Protein AF-0000000079071724 (afdb_homodimer)

pLDDT: mean 96.93, std 2.47, range [81.69, 98.88]

Radius of gyration: 18.6 Å; Cα contacts (8 Å, |Δi|>4): 493; chains: 2; bounding box: 41×50×42 Å

Organism: Streptomyces microflavus (NCBI:txid1919)

Secondary structure (DSSP, 8-state):
--EEE-HHHHHHHH-TTSTTHHHHHHHHHHS-EEE-HHHHHHHHHHHHHHH-HHHHHHHHHHHHHHHHTTSEEE----HHHHHHHHHHHHHTGGG---HHHHHHHHHHHHTT--EEE-S-HHHHHHS--SSTT--SPEEETTT-/--EEE-HHHHHHHH-TTSTTHHHHHHHHHHS-EEE-HHHHHHHHHHHHHHH-HHHHHHHHHHHHHHHHTTSEEE----HHHHHHHHHHHHHTGGG---HHHHHHHHHHHHTT--EEE-S-HHHHHHS--SSTT--SPEEETTT-

Solvent-accessible surface area (backbone atoms only — not comparable to full-atom values): 15176 Å² total; per-residue (Å²): 128,59,26,33,45,36,41,61,26,53,48,25,36,73,33,79,86,36,90,56,11,69,60,32,34,51,47,66,72,73,46,40,32,34,34,40,51,39,32,53,44,50,37,43,52,51,35,29,72,77,64,31,61,73,48,22,55,49,51,51,51,53,51,51,52,37,35,72,71,63,46,28,40,75,42,81,79,47,74,69,43,55,54,52,16,51,50,48,33,59,76,43,45,92,69,64,59,54,70,55,60,27,38,44,47,47,49,22,34,75,65,70,35,46,40,33,32,35,68,63,54,72,63,50,69,73,44,62,47,74,33,87,92,45,75,52,52,43,40,28,63,88,67,102,126,58,26,34,46,36,42,59,25,54,47,23,36,73,33,81,86,37,90,54,11,70,61,33,33,52,46,67,73,74,44,39,33,35,36,40,52,37,32,53,45,49,37,43,51,49,35,29,72,77,64,30,62,72,48,22,53,51,51,52,50,51,51,49,53,37,35,72,72,62,46,31,40,74,41,81,77,48,73,68,44,55,53,51,17,50,52,48,34,59,75,44,46,92,70,63,58,55,68,57,59,26,38,45,48,47,50,2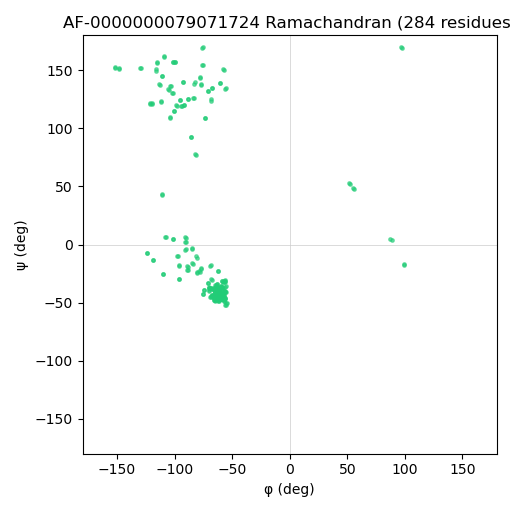2,33,76,65,68,36,46,41,33,33,36,68,62,53,71,63,50,68,74,44,60,47,74,34,87,92,46,75,53,51,43,42,27,64,87,65,103

Structure (mmCIF, N/CA/C/O backbone):
data_AF-0000000079071724-model_v1
#
loop_
_entity.id
_entity.type
_entity.pdbx_description
1 polymer 'Ribonuclease VapC'
#
loop_
_atom_site.group_PDB
_atom_site.id
_atom_site.type_symbol
_atom_site.label_atom_id
_atom_site.label_alt_id
_atom_site.label_comp_id
_atom_site.label_asym_id
_atom_site.label_entity_id
_atom_site.label_seq_id
_atom_site.pdbx_PDB_ins_code
_atom_site.Cartn_x
_atom_site.Cartn_y
_atom_site.Cartn_z
_atom_site.occupancy
_atom_site.B_iso_or_equiv
_atom_site.auth_seq_id
_atom_site.auth_comp_id
_atom_site.auth_asym_id
_atom_site.auth_atom_id
_atom_site.pdbx_PDB_model_num
ATOM 1 N N . MET A 1 1 ? 3.287 -24.688 0.963 1 85.88 1 MET A N 1
ATOM 2 C CA . MET A 1 1 ? 4.238 -23.578 0.985 1 85.88 1 MET A CA 1
ATOM 3 C C . MET A 1 1 ? 3.561 -22.266 0.586 1 85.88 1 MET A C 1
ATOM 5 O O . MET A 1 1 ? 2.621 -22.281 -0.211 1 85.88 1 MET A O 1
ATOM 9 N N . ILE A 1 2 ? 3.932 -21.109 1.118 1 94.62 2 ILE A N 1
ATOM 10 C CA . ILE A 1 2 ? 3.229 -19.859 0.879 1 94.62 2 ILE A CA 1
ATOM 11 C C . ILE A 1 2 ? 3.693 -19.25 -0.441 1 94.62 2 ILE A C 1
ATOM 13 O O . ILE A 1 2 ? 4.859 -19.391 -0.822 1 94.62 2 ILE A O 1
ATOM 17 N N . ILE A 1 3 ? 2.787 -18.688 -1.235 1 98 3 ILE A N 1
ATOM 18 C CA . ILE A 1 3 ? 3.037 -17.984 -2.494 1 98 3 ILE A CA 1
ATOM 19 C C . ILE A 1 3 ? 2.885 -16.484 -2.293 1 98 3 ILE A C 1
ATOM 21 O O . ILE A 1 3 ? 1.943 -16.031 -1.64 1 98 3 ILE A O 1
ATOM 25 N N . VAL A 1 4 ? 3.834 -15.758 -2.807 1 98.62 4 VAL A N 1
ATOM 26 C CA . VAL A 1 4 ? 3.721 -14.305 -2.719 1 98.62 4 VAL A CA 1
ATOM 27 C C . VAL A 1 4 ? 2.854 -13.789 -3.863 1 98.62 4 VAL A C 1
ATOM 29 O O . VAL A 1 4 ? 3.119 -14.078 -5.031 1 98.62 4 VAL A O 1
ATOM 32 N N . ALA A 1 5 ? 1.832 -13.039 -3.525 1 98.5 5 ALA A N 1
ATOM 33 C CA . ALA A 1 5 ? 0.873 -12.57 -4.52 1 98.5 5 ALA A CA 1
ATOM 34 C C . ALA A 1 5 ? 1.265 -11.188 -5.051 1 98.5 5 ALA A C 1
ATOM 36 O O . ALA A 1 5 ? 1.723 -10.336 -4.293 1 98.5 5 ALA A O 1
ATOM 37 N N . ASP A 1 6 ? 1.104 -11.023 -6.273 1 98.31 6 ASP A N 1
ATOM 38 C CA . ASP A 1 6 ? 1.218 -9.742 -6.961 1 98.31 6 ASP A CA 1
ATOM 39 C C . ASP A 1 6 ? -0.149 -9.242 -7.43 1 98.31 6 ASP A C 1
ATOM 41 O O . ASP A 1 6 ? -1.1 -10.023 -7.52 1 98.31 6 ASP A O 1
ATOM 45 N N . THR A 1 7 ? -0.228 -7.969 -7.727 1 98.44 7 THR A N 1
ATOM 46 C CA . THR A 1 7 ? -1.51 -7.332 -8.008 1 98.44 7 THR A CA 1
ATOM 47 C C . THR A 1 7 ? -2.131 -7.898 -9.281 1 98.44 7 THR A C 1
ATOM 49 O O . THR A 1 7 ? -3.338 -8.141 -9.336 1 98.44 7 THR A O 1
ATOM 52 N N . SER A 1 8 ? -1.294 -8.125 -10.328 1 97.88 8 SER A N 1
ATOM 53 C CA . SER A 1 8 ? -1.807 -8.492 -11.648 1 97.88 8 SER A CA 1
ATOM 54 C C . SER A 1 8 ? -2.582 -9.805 -11.602 1 97.88 8 SER A C 1
ATOM 56 O O . SER A 1 8 ? -3.676 -9.906 -12.156 1 97.88 8 SER A O 1
ATOM 58 N N . ALA A 1 9 ? -2.061 -10.805 -10.93 1 97.56 9 ALA A N 1
ATOM 59 C CA . ALA A 1 9 ? -2.711 -12.109 -10.883 1 97.56 9 ALA A CA 1
ATOM 60 C C . ALA A 1 9 ? -3.939 -12.078 -9.977 1 97.56 9 ALA A C 1
ATOM 62 O O . ALA A 1 9 ? -4.941 -12.742 -10.258 1 97.56 9 ALA A O 1
ATOM 63 N N . LEU A 1 10 ? -3.857 -11.375 -8.844 1 97.69 10 LEU A N 1
ATOM 64 C CA . LEU A 1 10 ? -5.027 -11.211 -7.988 1 97.69 10 LEU A CA 1
ATOM 65 C C . LEU A 1 10 ? -6.18 -10.578 -8.758 1 97.69 10 LEU A C 1
ATOM 67 O O . LEU A 1 10 ? -7.316 -11.039 -8.688 1 97.69 10 LEU A O 1
ATOM 71 N N . TYR A 1 11 ? -5.859 -9.469 -9.469 1 98.06 11 TYR A N 1
ATOM 72 C CA . TYR A 1 11 ? -6.875 -8.781 -10.266 1 98.06 11 TYR A CA 1
ATOM 73 C C . TYR A 1 11 ? -7.508 -9.734 -11.273 1 98.06 11 TYR A C 1
ATOM 75 O O . TYR A 1 11 ? -8.734 -9.773 -11.414 1 98.06 11 TYR A O 1
ATOM 83 N N . ALA A 1 12 ? -6.68 -10.492 -11.977 1 97.12 12 ALA A N 1
ATOM 84 C CA 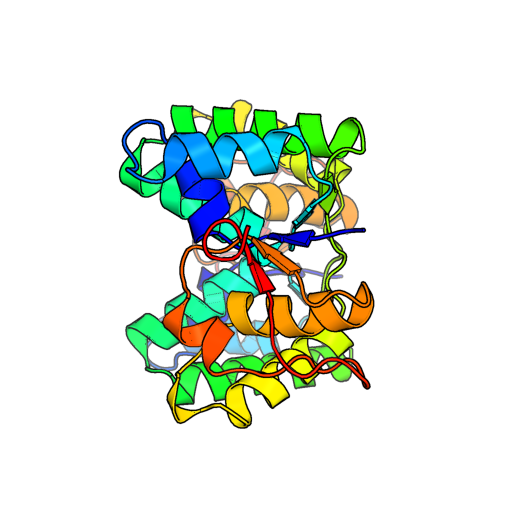. ALA A 1 12 ? -7.18 -11.453 -12.953 1 97.12 12 ALA A CA 1
ATOM 85 C C . ALA A 1 12 ? -8.094 -12.484 -12.297 1 97.12 12 ALA A C 1
ATOM 87 O O . ALA A 1 12 ? -9.062 -12.945 -12.906 1 97.12 12 ALA A O 1
ATOM 88 N N . ALA A 1 13 ? -7.773 -12.867 -11.047 1 95.94 13 ALA A N 1
ATOM 89 C CA . ALA A 1 13 ? -8.57 -13.859 -10.328 1 95.94 13 ALA A CA 1
ATOM 90 C C . ALA A 1 13 ? -9.945 -13.312 -9.977 1 95.94 13 ALA A C 1
ATOM 92 O O . ALA A 1 13 ? -10.922 -14.062 -9.922 1 95.94 13 ALA A O 1
ATOM 93 N N . PHE A 1 14 ? -10.031 -11.984 -9.773 1 93.56 14 PHE A N 1
ATOM 94 C CA . PHE A 1 14 ? -11.281 -11.391 -9.344 1 93.56 14 PHE A CA 1
ATOM 95 C C . PHE A 1 14 ? -12.07 -10.852 -10.531 1 93.56 14 PHE A C 1
ATOM 97 O O . PHE A 1 14 ? -13.258 -10.547 -10.414 1 93.56 14 PHE A O 1
ATOM 104 N N . ASP A 1 15 ? -11.445 -10.656 -11.648 1 94.06 15 ASP A N 1
ATOM 105 C CA . ASP A 1 15 ? -12.109 -10.125 -12.844 1 94.06 15 ASP A CA 1
ATOM 106 C C . ASP A 1 15 ? -12.367 -11.227 -13.867 1 94.06 15 ASP A C 1
ATOM 108 O O . ASP A 1 15 ? -11.477 -11.586 -14.641 1 94.06 15 ASP A O 1
ATOM 112 N N . ALA A 1 16 ? -13.531 -11.586 -14.062 1 92.56 16 ALA A N 1
ATOM 113 C CA . ALA A 1 16 ? -13.93 -12.711 -14.906 1 92.56 16 ALA A CA 1
ATOM 114 C C . ALA A 1 16 ? -13.664 -12.406 -16.375 1 92.56 16 ALA A C 1
ATOM 116 O O . ALA A 1 16 ? -13.633 -13.32 -17.203 1 92.56 16 ALA A O 1
ATOM 117 N N . ALA A 1 17 ? -13.5 -11.164 -16.719 1 93.69 17 ALA A N 1
ATOM 118 C CA . ALA A 1 17 ? -13.289 -10.766 -18.109 1 93.69 17 ALA A CA 1
ATOM 119 C C . ALA A 1 17 ? -11.836 -10.984 -18.531 1 93.69 17 ALA A C 1
ATOM 121 O O . ALA A 1 17 ? -11.508 -10.906 -19.719 1 93.69 17 ALA A O 1
ATOM 122 N N . GLN A 1 18 ? -10.977 -11.258 -17.562 1 93.06 18 GLN A N 1
ATOM 123 C CA . GLN A 1 18 ? -9.562 -11.477 -17.859 1 93.06 18 GLN A CA 1
ATOM 124 C C . GLN A 1 18 ? -9.336 -12.859 -18.453 1 93.06 18 GLN A C 1
ATOM 126 O O . GLN A 1 18 ? -9.914 -13.844 -17.984 1 93.06 18 GLN A O 1
ATOM 131 N N . ALA A 1 19 ? -8.523 -13 -19.469 1 93.69 19 ALA A N 1
ATOM 132 C CA . ALA A 1 19 ? -8.211 -14.266 -20.125 1 93.69 19 ALA A CA 1
ATOM 133 C C . ALA A 1 19 ? -7.641 -15.273 -19.125 1 93.69 19 ALA A C 1
ATOM 135 O O . ALA A 1 19 ? -7.895 -16.469 -19.234 1 93.69 19 ALA A O 1
ATOM 136 N N . GLU A 1 20 ? -6.938 -14.812 -18.156 1 93.5 20 GLU A N 1
ATOM 137 C CA . GLU A 1 20 ? -6.246 -15.672 -17.203 1 93.5 20 GLU A CA 1
ATOM 138 C C . GLU A 1 20 ? -7.125 -15.969 -15.992 1 93.5 20 GLU A C 1
ATOM 140 O O . GLU A 1 20 ? -6.676 -16.594 -15.023 1 93.5 20 GLU A O 1
ATOM 145 N N . HIS A 1 21 ? -8.344 -15.578 -15.992 1 95.62 21 HIS A N 1
ATOM 146 C CA . HIS A 1 21 ? -9.219 -15.633 -14.828 1 95.62 21 HIS A CA 1
ATOM 147 C C . HIS A 1 21 ? -9.312 -17.047 -14.266 1 95.62 21 HIS A C 1
ATOM 149 O O . HIS A 1 21 ? -9.07 -17.266 -13.078 1 95.62 21 HIS A O 1
ATOM 155 N N . SER A 1 22 ? -9.617 -18.016 -15.094 1 95.56 22 SER A N 1
ATOM 156 C CA . SER A 1 22 ? -9.844 -19.375 -14.617 1 95.56 22 SER A CA 1
ATOM 157 C C . SER A 1 22 ? -8.617 -19.938 -13.914 1 95.56 22 SER A C 1
ATOM 159 O O . SER A 1 22 ? -8.711 -20.469 -12.805 1 95.56 22 SER A O 1
ATOM 161 N N . ASP A 1 23 ? -7.469 -19.797 -14.484 1 95.81 23 ASP A N 1
ATOM 162 C CA . ASP A 1 23 ? -6.227 -20.297 -13.891 1 95.81 23 ASP A CA 1
ATOM 163 C C . ASP A 1 23 ? -5.895 -19.531 -12.602 1 95.81 23 ASP A C 1
ATOM 165 O O . ASP A 1 23 ? -5.477 -20.141 -11.617 1 95.81 23 ASP A O 1
ATOM 169 N N . ALA A 1 24 ? -6.035 -18.234 -12.609 1 95.94 24 ALA A N 1
ATOM 170 C CA . ALA A 1 24 ? -5.746 -17.422 -11.445 1 95.94 24 ALA A CA 1
ATOM 171 C C . ALA A 1 24 ? -6.699 -17.734 -10.297 1 95.94 24 ALA A C 1
ATOM 173 O O . ALA A 1 24 ? -6.281 -17.828 -9.141 1 95.94 24 ALA A O 1
ATOM 174 N N . ALA A 1 25 ? -7.934 -17.922 -10.641 1 94.94 25 ALA A N 1
ATOM 175 C CA . ALA A 1 25 ? -8.945 -18.25 -9.633 1 94.94 25 ALA A CA 1
ATOM 176 C C . ALA A 1 25 ? -8.641 -19.578 -8.961 1 94.94 25 ALA A C 1
ATOM 178 O O . ALA A 1 25 ? -8.852 -19.734 -7.754 1 94.94 25 ALA A O 1
ATOM 179 N N . ARG A 1 26 ? -8.18 -20.5 -9.68 1 94.62 26 ARG A N 1
ATOM 180 C CA . ARG A 1 26 ? -7.824 -21.812 -9.133 1 94.62 26 ARG A CA 1
ATOM 181 C C . ARG A 1 26 ? -6.711 -21.688 -8.094 1 94.62 26 ARG A C 1
ATOM 183 O O . ARG A 1 26 ? -6.77 -22.312 -7.031 1 94.62 26 ARG A O 1
ATOM 190 N N . ILE A 1 27 ? -5.75 -20.906 -8.383 1 93.81 27 ILE A N 1
ATOM 191 C CA . ILE A 1 27 ? -4.641 -20.688 -7.457 1 93.81 27 ILE A CA 1
ATOM 192 C C . ILE A 1 27 ? -5.148 -19.969 -6.203 1 93.81 27 ILE A C 1
ATOM 194 O O . ILE A 1 27 ? -4.82 -20.375 -5.082 1 93.81 27 ILE A O 1
ATOM 198 N N . LEU A 1 28 ? -5.93 -18.984 -6.43 1 91.88 28 LEU A N 1
ATOM 199 C CA . LEU A 1 28 ? -6.5 -18.203 -5.34 1 91.88 28 LEU A CA 1
ATOM 200 C C . LEU A 1 28 ? -7.289 -19.094 -4.387 1 91.88 28 LEU A C 1
ATOM 202 O O . LEU A 1 28 ? -7.305 -18.859 -3.178 1 91.88 28 LEU A O 1
ATOM 206 N N . GLU A 1 29 ? -7.867 -20.125 -4.867 1 91.19 29 GLU A N 1
ATOM 207 C CA . GLU A 1 29 ? -8.758 -20.984 -4.09 1 91.19 29 GLU A CA 1
ATOM 208 C C . GLU A 1 29 ? -7.98 -22.094 -3.385 1 91.19 29 GLU A C 1
ATOM 210 O O . GLU A 1 29 ? -8.391 -22.578 -2.328 1 91.19 29 GLU A O 1
ATOM 215 N N . ASN A 1 30 ? -6.82 -22.391 -3.893 1 91.69 30 ASN A N 1
ATOM 216 C CA . ASN A 1 30 ? -6.215 -23.641 -3.439 1 91.69 30 ASN A CA 1
ATOM 217 C C . ASN A 1 30 ? -4.883 -23.391 -2.74 1 91.69 30 ASN A C 1
ATOM 219 O O . ASN A 1 30 ? -4.344 -24.297 -2.084 1 91.69 30 ASN A O 1
ATOM 223 N N . GLU A 1 31 ? -4.375 -22.219 -2.893 1 94 31 GLU A N 1
ATOM 224 C CA . GLU A 1 31 ? -3.037 -21.969 -2.367 1 94 31 GLU A CA 1
ATOM 225 C C . GLU A 1 31 ? -3.07 -20.938 -1.238 1 94 31 GLU A C 1
ATOM 227 O O . GLU A 1 31 ? -4.035 -20.188 -1.11 1 94 31 GLU A O 1
ATOM 232 N N . ARG A 1 32 ? -2.059 -21.016 -0.439 1 94.88 32 ARG A N 1
ATOM 233 C CA . ARG A 1 32 ? -1.869 -20 0.594 1 94.88 32 ARG A CA 1
ATOM 234 C C . ARG A 1 32 ? -1.047 -18.828 0.068 1 94.88 32 ARG A C 1
ATOM 236 O O . ARG A 1 32 ? 0.067 -19.016 -0.427 1 94.88 32 ARG A O 1
ATOM 243 N N . LEU A 1 33 ? -1.619 -17.688 0.204 1 97.81 33 LEU A N 1
ATOM 244 C CA . LEU A 1 33 ? -0.977 -16.5 -0.372 1 97.81 33 LEU A CA 1
ATOM 245 C C . LEU A 1 33 ? -0.504 -15.555 0.722 1 97.81 33 LEU A C 1
ATOM 247 O O . LEU A 1 33 ? -1.177 -15.391 1.743 1 97.81 33 LEU A O 1
ATOM 251 N N . ALA A 1 34 ? 0.654 -15.016 0.578 1 98.31 34 ALA A N 1
ATOM 252 C CA . ALA A 1 34 ? 1.076 -13.82 1.302 1 98.31 34 ALA A CA 1
ATOM 253 C C . ALA A 1 34 ? 0.844 -12.562 0.469 1 98.31 34 ALA A C 1
ATOM 255 O O . ALA A 1 34 ? 1.321 -12.469 -0.664 1 98.31 34 ALA A O 1
ATOM 256 N N . ILE A 1 35 ? 0.139 -11.656 0.989 1 98.56 35 ILE A N 1
ATOM 257 C CA . ILE A 1 35 ? -0.226 -10.438 0.276 1 98.56 35 ILE A CA 1
ATOM 258 C C . ILE A 1 35 ? 0.315 -9.227 1.023 1 98.56 35 ILE A C 1
ATOM 260 O O . ILE A 1 35 ? 0.02 -9.031 2.205 1 98.56 35 ILE A O 1
ATOM 264 N N . SER A 1 36 ? 1.137 -8.445 0.36 1 98.75 36 SER A N 1
ATOM 265 C CA . SER A 1 36 ? 1.658 -7.227 0.975 1 98.75 36 SER A CA 1
ATOM 266 C C . SER A 1 36 ? 0.602 -6.129 1.007 1 98.75 36 SER A C 1
ATOM 268 O O . SER A 1 36 ? -0.276 -6.078 0.142 1 98.75 36 SER A O 1
ATOM 270 N N . PRO A 1 37 ? 0.696 -5.199 1.927 1 98.81 37 PRO A N 1
ATOM 271 C CA . PRO A 1 37 ? -0.202 -4.043 1.921 1 98.81 37 PRO A CA 1
ATOM 272 C C . PRO A 1 37 ? -0.117 -3.236 0.627 1 98.81 37 PRO A C 1
ATOM 274 O O . PRO A 1 37 ? -1.104 -2.627 0.209 1 98.81 37 PRO A O 1
ATOM 277 N N . LEU A 1 38 ? 1.04 -3.199 -0.013 1 98.88 38 LEU A N 1
ATOM 278 C CA . LEU A 1 38 ? 1.209 -2.482 -1.272 1 98.88 38 LEU A CA 1
ATOM 279 C C . LEU A 1 38 ? 0.334 -3.088 -2.365 1 98.88 38 LEU A C 1
ATOM 281 O O . LEU A 1 38 ? -0.312 -2.361 -3.123 1 98.88 38 LEU A O 1
ATOM 285 N N . VAL A 1 39 ? 0.271 -4.41 -2.375 1 98.81 39 VAL A N 1
ATOM 286 C CA . VAL A 1 39 ? -0.536 -5.133 -3.354 1 98.81 39 VAL A CA 1
ATOM 287 C C . VAL A 1 39 ? -2.02 -4.91 -3.062 1 98.81 39 VAL A C 1
ATOM 289 O O . VAL A 1 39 ? -2.824 -4.77 -3.986 1 98.81 39 VAL A O 1
ATOM 292 N N . VAL A 1 40 ? -2.408 -4.855 -1.799 1 98.69 40 VAL A N 1
ATOM 293 C CA . VAL A 1 40 ? -3.789 -4.586 -1.415 1 98.69 40 VAL A CA 1
ATOM 294 C C . VAL A 1 40 ? -4.219 -3.221 -1.948 1 98.69 40 VAL A C 1
ATOM 296 O O . VAL A 1 40 ? -5.293 -3.088 -2.539 1 98.69 40 VAL A O 1
ATOM 299 N N . THR A 1 41 ? -3.408 -2.25 -1.773 1 98.62 41 THR A N 1
ATOM 300 C CA . THR A 1 41 ? -3.705 -0.895 -2.223 1 98.62 41 THR A CA 1
ATOM 301 C C . THR A 1 41 ? -3.803 -0.839 -3.746 1 98.62 41 THR A C 1
ATOM 303 O O . THR A 1 41 ? -4.723 -0.223 -4.293 1 98.62 41 THR A O 1
ATOM 306 N N . GLU A 1 42 ? -2.852 -1.441 -4.414 1 98.56 42 GLU A N 1
ATOM 307 C CA . GLU A 1 42 ? -2.863 -1.463 -5.875 1 98.56 42 GLU A CA 1
ATOM 308 C C . GLU A 1 42 ? -4.117 -2.154 -6.402 1 98.56 42 GLU A C 1
ATOM 310 O O . GLU A 1 42 ? -4.715 -1.701 -7.383 1 98.56 42 GLU A O 1
ATOM 315 N N . LEU A 1 43 ? -4.465 -3.254 -5.809 1 98.62 43 LEU A N 1
ATOM 316 C CA . LEU A 1 43 ? -5.648 -3.99 -6.227 1 98.62 43 LEU A CA 1
ATOM 317 C C . LEU A 1 43 ? -6.902 -3.135 -6.078 1 98.62 43 LEU A C 1
ATOM 319 O O . LEU A 1 43 ? -7.734 -3.078 -6.988 1 98.62 43 LEU A O 1
ATOM 323 N N . ASP A 1 44 ? -7.062 -2.477 -4.938 1 98.62 44 ASP A N 1
ATOM 324 C CA . ASP A 1 44 ? -8.203 -1.596 -4.711 1 98.62 44 ASP A CA 1
ATOM 325 C C . ASP A 1 44 ? -8.297 -0.525 -5.793 1 98.62 44 ASP A C 1
ATOM 327 O O . ASP A 1 44 ? -9.375 -0.278 -6.34 1 98.62 44 ASP A O 1
ATOM 331 N N . HIS A 1 45 ? -7.164 0.105 -6.125 1 98.19 45 HIS A N 1
ATOM 332 C CA . HIS A 1 45 ? -7.129 1.154 -7.137 1 98.19 45 HIS A CA 1
ATOM 333 C C . HIS A 1 45 ? -7.504 0.608 -8.508 1 98.19 45 HIS A C 1
ATOM 335 O O . HIS A 1 45 ? -8.266 1.239 -9.25 1 98.19 45 HIS A O 1
ATOM 341 N N . LEU A 1 46 ? -6.953 -0.523 -8.836 1 97.81 46 LEU A N 1
ATOM 342 C CA . LEU A 1 46 ? -7.184 -1.122 -10.148 1 97.81 46 LEU A CA 1
ATOM 343 C C . LEU A 1 46 ? -8.648 -1.514 -10.312 1 97.81 46 LEU A C 1
ATOM 345 O O . LEU A 1 46 ? -9.25 -1.239 -11.352 1 97.81 46 LEU A O 1
ATOM 349 N N . VAL A 1 47 ? -9.203 -2.195 -9.312 1 98 47 VAL A N 1
ATOM 350 C CA . VAL A 1 47 ? -10.594 -2.621 -9.383 1 98 47 VAL A CA 1
ATOM 351 C C . VAL A 1 47 ? -11.508 -1.398 -9.43 1 98 47 VAL A C 1
ATOM 353 O O . VAL A 1 47 ? -12.453 -1.355 -10.219 1 98 47 VAL A O 1
ATOM 356 N N . HIS A 1 48 ? -11.219 -0.404 -8.594 1 97.88 48 HIS A N 1
ATOM 357 C CA . HIS A 1 48 ? -12.008 0.826 -8.617 1 97.88 48 HIS A CA 1
ATOM 358 C C . HIS A 1 48 ? -11.984 1.47 -10 1 97.88 48 HIS A C 1
ATOM 360 O O . HIS A 1 48 ? -13.031 1.873 -10.508 1 97.88 48 HIS A O 1
ATOM 366 N N . ARG A 1 49 ? -10.789 1.553 -10.539 1 97.12 49 ARG A N 1
ATOM 367 C CA . ARG A 1 49 ? -10.609 2.203 -11.828 1 97.12 49 ARG A CA 1
ATOM 368 C C . ARG A 1 49 ? -11.352 1.446 -12.93 1 97.12 49 ARG A C 1
ATOM 370 O O . ARG A 1 49 ? -12.062 2.049 -13.734 1 97.12 49 ARG A O 1
ATOM 377 N N . ASP A 1 50 ? -11.305 0.174 -12.992 1 96.62 50 ASP A N 1
ATOM 378 C CA . ASP A 1 50 ? -11.75 -0.607 -14.141 1 96.62 50 ASP A CA 1
ATOM 379 C C . ASP A 1 50 ? -13.18 -1.107 -13.945 1 96.62 50 ASP A C 1
ATOM 381 O O . ASP A 1 50 ? -13.914 -1.308 -14.914 1 96.62 50 ASP A O 1
ATOM 385 N N . LEU A 1 51 ? -13.602 -1.348 -12.648 1 96.56 51 LEU A N 1
ATOM 386 C CA . LEU A 1 51 ? -14.875 -2.014 -12.414 1 96.56 51 LEU A CA 1
ATOM 387 C C . LEU A 1 51 ? -15.773 -1.164 -11.523 1 96.56 51 LEU A C 1
ATOM 389 O O . LEU A 1 51 ? -16.938 -1.517 -11.281 1 96.56 51 LEU A O 1
ATOM 393 N N . GLY A 1 52 ? -15.289 -0.104 -10.992 1 96.94 52 GLY A N 1
ATOM 394 C CA . GLY A 1 52 ? -16.078 0.824 -10.203 1 96.94 52 GLY A CA 1
ATOM 395 C C . GLY A 1 52 ? -15.961 0.587 -8.703 1 96.94 52 GLY A C 1
ATOM 396 O O . GLY A 1 52 ? -15.445 -0.442 -8.273 1 96.94 52 GLY A O 1
ATOM 397 N N . PHE A 1 53 ? -16.484 1.509 -7.926 1 97.69 53 PHE A N 1
ATOM 398 C CA . PHE A 1 53 ? -16.344 1.55 -6.477 1 97.69 53 PHE A CA 1
ATOM 399 C C . PHE A 1 53 ? -17.047 0.365 -5.832 1 97.69 53 PHE A C 1
ATOM 401 O O . PHE A 1 53 ? -16.484 -0.307 -4.965 1 97.69 53 PHE A O 1
ATOM 408 N N . PRO A 1 54 ? -18.312 -0.003 -6.227 1 97.75 54 PRO A N 1
ATOM 409 C CA . PRO A 1 54 ? -18.969 -1.153 -5.602 1 97.75 54 PRO A CA 1
ATOM 410 C C . PRO A 1 54 ? -18.172 -2.447 -5.766 1 97.75 54 PRO A C 1
ATOM 412 O O . PRO A 1 54 ? -18.109 -3.256 -4.836 1 97.75 54 PRO A O 1
ATOM 415 N N . ALA A 1 55 ? -17.547 -2.613 -6.922 1 97.69 55 ALA A N 1
ATOM 416 C CA . ALA A 1 55 ? -16.734 -3.803 -7.164 1 97.69 55 ALA A CA 1
ATOM 417 C C . ALA A 1 55 ? -15.5 -3.812 -6.273 1 97.69 55 ALA A C 1
ATOM 419 O O . ALA A 1 55 ? -15.117 -4.859 -5.738 1 97.69 55 ALA A O 1
ATOM 420 N N . ALA A 1 56 ? -14.867 -2.672 -6.156 1 98.25 56 ALA A N 1
ATOM 421 C CA . ALA A 1 56 ? -13.703 -2.564 -5.277 1 98.25 56 ALA A CA 1
ATOM 422 C C . ALA A 1 56 ? -14.07 -2.928 -3.842 1 98.25 56 ALA A C 1
ATOM 424 O O . ALA A 1 56 ? -13.328 -3.648 -3.17 1 98.25 56 ALA A O 1
ATOM 425 N N . MET A 1 57 ? -15.227 -2.434 -3.354 1 98.38 57 MET A N 1
ATOM 426 C CA . MET A 1 57 ? -15.695 -2.76 -2.01 1 98.38 57 MET A CA 1
ATOM 427 C C . MET A 1 57 ? -15.906 -4.262 -1.855 1 98.38 57 MET A C 1
ATOM 429 O O . MET A 1 57 ? -15.539 -4.844 -0.833 1 98.38 57 MET A O 1
ATOM 433 N N . GLN A 1 58 ? -16.453 -4.887 -2.816 1 97.94 58 GLN A N 1
ATOM 434 C CA . GLN A 1 58 ? -16.734 -6.316 -2.768 1 97.94 58 GLN A CA 1
ATOM 435 C C . GLN A 1 58 ? -15.438 -7.129 -2.775 1 97.94 58 GLN A C 1
ATOM 437 O O . GLN A 1 58 ? -15.312 -8.109 -2.033 1 97.94 58 GLN A O 1
ATOM 442 N N . VAL A 1 59 ? -14.547 -6.754 -3.619 1 97.62 59 VAL A N 1
ATOM 443 C CA . VAL A 1 59 ? -13.273 -7.457 -3.723 1 97.62 59 VAL A CA 1
ATOM 444 C C . VAL A 1 59 ? -12.516 -7.352 -2.402 1 97.62 59 VAL A C 1
ATOM 446 O O . VAL A 1 59 ? -11.953 -8.336 -1.921 1 97.62 59 VAL A O 1
ATOM 449 N N . MET A 1 60 ? -12.484 -6.133 -1.819 1 98.06 60 MET A N 1
ATOM 450 C CA . MET A 1 60 ? -11.797 -5.949 -0.545 1 98.06 60 MET A CA 1
ATOM 451 C C . MET A 1 60 ? -12.453 -6.77 0.557 1 98.06 60 MET A C 1
ATOM 453 O O . MET A 1 60 ? -11.773 -7.324 1.419 1 98.06 60 MET A O 1
ATOM 457 N N . GLU A 1 61 ? -13.766 -6.828 0.53 1 97.5 61 GLU A N 1
ATOM 458 C CA . GLU A 1 61 ? -14.484 -7.656 1.495 1 97.5 61 GLU A CA 1
ATOM 459 C C . GLU A 1 61 ? -14.117 -9.125 1.336 1 97.5 61 GLU A C 1
ATOM 461 O O . GLU A 1 61 ? -13.891 -9.828 2.326 1 97.5 61 GLU A O 1
ATOM 466 N N . ALA A 1 62 ? -14.086 -9.586 0.142 1 95.94 62 ALA A N 1
ATOM 467 C CA . ALA A 1 62 ? -13.719 -10.977 -0.136 1 95.94 62 ALA A CA 1
ATOM 468 C C . ALA A 1 62 ? -12.289 -11.266 0.311 1 95.94 62 ALA A C 1
ATOM 470 O O . ALA A 1 62 ? -12.016 -12.312 0.904 1 95.94 62 ALA A O 1
ATOM 471 N N . LEU A 1 63 ? -11.422 -10.367 0.018 1 96.19 63 LEU A N 1
ATOM 472 C CA . LEU A 1 63 ? -10.023 -10.516 0.409 1 96.19 63 LEU A CA 1
ATOM 473 C C . LEU A 1 63 ? -9.883 -10.578 1.927 1 96.19 63 LEU A C 1
ATOM 475 O O . LEU A 1 63 ? -9.18 -11.438 2.457 1 96.19 63 LEU A O 1
ATOM 479 N N . ASN A 1 64 ? -10.531 -9.656 2.645 1 97 64 ASN A N 1
ATOM 480 C CA . ASN A 1 64 ? -10.516 -9.641 4.102 1 97 64 ASN A CA 1
ATOM 481 C C . ASN A 1 64 ? -11.039 -10.953 4.684 1 97 64 ASN A C 1
ATOM 483 O O . ASN A 1 64 ? -10.469 -11.477 5.648 1 97 64 ASN A O 1
ATOM 487 N N . SER A 1 65 ? -12.109 -11.43 4.117 1 96.06 65 SER A N 1
ATOM 488 C CA . SER A 1 65 ? -12.695 -12.672 4.594 1 96.06 65 SER A CA 1
ATOM 489 C C . SER A 1 65 ? -11.719 -13.836 4.449 1 96.06 65 SER A C 1
ATOM 491 O O . SER A 1 65 ? -11.57 -14.648 5.363 1 96.06 65 SER A O 1
ATOM 493 N N . ARG A 1 66 ? -11.023 -13.867 3.371 1 94.44 66 ARG A N 1
ATOM 494 C CA . ARG A 1 66 ? -10.062 -14.938 3.117 1 94.44 66 ARG A CA 1
ATOM 495 C C . ARG A 1 66 ? -8.844 -14.812 4.023 1 94.44 66 ARG A C 1
ATOM 497 O O . ARG A 1 66 ? -8.258 -15.812 4.43 1 94.44 66 ARG A O 1
ATOM 504 N N . MET A 1 67 ? -8.492 -13.633 4.336 1 95.62 67 MET A N 1
ATOM 505 C CA . MET A 1 67 ? -7.418 -13.43 5.305 1 95.62 67 MET A CA 1
ATOM 506 C C . MET A 1 67 ? -7.867 -13.828 6.707 1 95.62 67 MET A C 1
ATOM 508 O O . MET A 1 67 ? -7.102 -14.43 7.461 1 95.62 67 MET A O 1
ATOM 512 N N . ASP A 1 68 ? -9.07 -13.555 7 1 93.81 68 ASP A N 1
ATOM 513 C CA . ASP A 1 68 ? -9.633 -13.891 8.305 1 93.81 68 ASP A CA 1
ATOM 514 C C . ASP A 1 68 ? -9.68 -15.406 8.508 1 93.81 68 ASP A C 1
ATOM 516 O O . ASP A 1 68 ? -9.453 -15.891 9.617 1 93.81 68 ASP A O 1
ATOM 520 N N . ASP A 1 69 ? -9.922 -16.094 7.469 1 93 69 ASP A N 1
ATOM 521 C CA . ASP A 1 69 ? -10.055 -17.547 7.551 1 93 69 ASP A CA 1
ATOM 522 C C . ASP A 1 69 ? -8.695 -18.234 7.484 1 93 69 ASP A C 1
ATOM 524 O O . ASP A 1 69 ? -8.602 -19.453 7.59 1 93 69 ASP A O 1
ATOM 528 N N . GLY A 1 70 ? -7.676 -17.469 7.305 1 90.31 70 GLY A N 1
ATOM 529 C CA . GLY A 1 70 ? -6.32 -18 7.332 1 90.31 70 GLY A CA 1
ATOM 530 C C . GLY A 1 70 ? -5.844 -18.484 5.977 1 90.31 70 GLY A C 1
ATOM 531 O O . GLY A 1 70 ? -4.746 -19.031 5.859 1 90.31 70 GLY A O 1
ATOM 532 N N . GLN A 1 71 ? -6.668 -18.297 4.945 1 90.31 71 GLN A N 1
ATOM 533 C CA . GLN A 1 71 ? -6.266 -18.703 3.602 1 90.31 71 GLN A CA 1
ATOM 534 C C . GLN A 1 71 ? -5.152 -17.797 3.07 1 90.31 71 GLN A C 1
ATOM 536 O O . GLN A 1 71 ? -4.246 -18.266 2.375 1 90.31 71 GLN A O 1
ATOM 541 N N . TYR A 1 72 ? -5.301 -16.5 3.377 1 96.06 72 TYR A N 1
ATOM 542 C CA . TYR A 1 72 ? -4.277 -15.539 3.002 1 96.06 72 TYR A CA 1
ATOM 543 C C . TYR A 1 72 ? -3.635 -14.922 4.234 1 96.06 72 TYR A C 1
ATOM 545 O O . TYR A 1 72 ? -4.254 -14.852 5.301 1 96.06 72 TYR A O 1
ATOM 553 N N . ARG A 1 73 ? -2.443 -14.578 4.051 1 97.12 73 ARG A N 1
ATOM 554 C CA . ARG A 1 73 ? -1.717 -13.836 5.078 1 97.12 73 ARG A CA 1
ATOM 555 C C . ARG A 1 73 ? -1.419 -12.414 4.621 1 97.12 73 ARG A C 1
ATOM 557 O O . ARG A 1 73 ? -0.823 -12.211 3.561 1 97.12 73 ARG A O 1
ATOM 564 N N . LEU A 1 74 ? -1.856 -11.453 5.383 1 98.38 74 LEU A N 1
ATOM 565 C CA . LEU A 1 74 ? -1.376 -10.094 5.191 1 98.38 74 LEU A CA 1
ATOM 566 C C . LEU A 1 74 ? 0.057 -9.945 5.691 1 98.38 74 LEU A C 1
ATOM 568 O O . LEU A 1 74 ? 0.298 -9.93 6.902 1 98.38 74 LEU A O 1
ATOM 572 N N . ALA A 1 75 ? 0.983 -9.805 4.805 1 98.31 75 ALA A N 1
ATOM 573 C CA . ALA A 1 75 ? 2.389 -9.727 5.191 1 98.31 75 ALA A CA 1
ATOM 574 C C . ALA A 1 75 ? 2.695 -8.406 5.883 1 98.31 75 ALA A C 1
ATOM 576 O O . ALA A 1 75 ? 2.252 -7.344 5.434 1 98.31 75 ALA A O 1
ATOM 577 N N . GLU A 1 76 ? 3.379 -8.5 6.996 1 97.62 76 GLU A N 1
ATOM 578 C CA . GLU A 1 76 ? 3.883 -7.285 7.625 1 97.62 76 GLU A CA 1
ATOM 579 C C . GLU A 1 76 ? 4.961 -6.629 6.77 1 97.62 76 GLU A C 1
ATOM 581 O O . GLU A 1 76 ? 5.816 -7.316 6.203 1 97.62 76 GLU A O 1
ATOM 586 N N . LEU A 1 77 ? 4.867 -5.324 6.605 1 98.25 77 LEU A N 1
ATOM 587 C CA . LEU A 1 77 ? 5.93 -4.578 5.941 1 98.25 77 LEU A CA 1
ATOM 588 C C . LEU A 1 77 ? 6.824 -3.881 6.957 1 98.25 77 LEU A C 1
ATOM 590 O O . LEU A 1 77 ? 6.375 -2.988 7.68 1 98.25 77 LEU A O 1
ATOM 594 N N . LYS A 1 78 ? 8.039 -4.281 7.008 1 98 78 LYS A N 1
ATOM 595 C CA . LYS A 1 78 ? 9.016 -3.695 7.918 1 98 78 LYS A CA 1
ATOM 596 C C . LYS A 1 78 ? 9.898 -2.682 7.195 1 98 78 LYS A C 1
ATOM 598 O O . LYS A 1 78 ? 10.039 -2.734 5.973 1 98 78 LYS A O 1
ATOM 603 N N . LEU A 1 79 ? 10.438 -1.812 8.031 1 97.56 79 LEU A N 1
ATOM 604 C CA . LEU A 1 79 ? 11.359 -0.837 7.457 1 97.56 79 LEU A CA 1
ATOM 605 C C . LEU A 1 79 ? 12.523 -1.533 6.762 1 97.56 79 LEU A C 1
ATOM 607 O O . LEU A 1 79 ? 12.992 -1.072 5.723 1 97.56 79 LEU A O 1
ATOM 611 N N . THR A 1 80 ? 13.031 -2.658 7.297 1 97.81 80 THR A N 1
ATOM 612 C CA . THR A 1 80 ? 14.117 -3.422 6.695 1 97.81 80 THR A CA 1
ATOM 613 C C . THR A 1 80 ? 13.703 -3.975 5.332 1 97.81 80 THR A C 1
ATOM 615 O O . THR A 1 80 ? 14.531 -4.098 4.43 1 97.81 80 THR A O 1
ATOM 618 N N . ASP A 1 81 ? 12.43 -4.324 5.195 1 98.56 81 ASP A N 1
ATOM 619 C CA . ASP A 1 81 ? 11.914 -4.777 3.904 1 98.56 81 ASP A CA 1
ATOM 620 C C . ASP A 1 81 ? 12 -3.666 2.859 1 98.56 81 ASP A C 1
ATOM 622 O O . ASP A 1 81 ? 12.383 -3.914 1.713 1 98.56 81 ASP A O 1
ATOM 626 N N . LEU A 1 82 ? 11.609 -2.416 3.23 1 98.62 82 LEU A N 1
ATOM 627 C CA . LEU A 1 82 ? 11.648 -1.279 2.314 1 98.62 82 LEU A CA 1
ATOM 628 C C . LEU A 1 82 ? 13.086 -0.982 1.881 1 98.62 82 LEU A C 1
ATOM 630 O O . LEU A 1 82 ? 13.336 -0.692 0.708 1 98.62 82 LEU A O 1
ATOM 634 N N . ARG A 1 83 ? 13.984 -1.089 2.787 1 98.12 83 ARG A N 1
ATOM 635 C CA . ARG A 1 83 ? 15.391 -0.848 2.467 1 98.12 83 ARG A CA 1
ATOM 636 C C . ARG A 1 83 ? 15.914 -1.897 1.495 1 98.12 83 ARG A C 1
ATOM 638 O O . ARG A 1 83 ? 16.578 -1.562 0.508 1 98.12 83 ARG A O 1
ATOM 645 N N . THR A 1 84 ? 15.625 -3.133 1.819 1 98.69 84 THR A N 1
ATOM 646 C CA . THR A 1 84 ? 16.062 -4.211 0.937 1 98.69 84 THR A CA 1
ATOM 647 C C . THR A 1 84 ? 15.398 -4.09 -0.433 1 98.69 84 THR A C 1
ATOM 649 O O . THR A 1 84 ? 16.031 -4.367 -1.458 1 98.69 84 THR A O 1
ATOM 652 N N . ALA A 1 85 ? 14.117 -3.678 -0.455 1 98.81 85 ALA A N 1
ATOM 653 C CA . ALA A 1 85 ? 13.414 -3.465 -1.719 1 98.81 85 ALA A CA 1
ATOM 654 C C . ALA A 1 85 ? 14.109 -2.391 -2.555 1 98.81 85 ALA A C 1
ATOM 656 O O . ALA A 1 85 ? 14.188 -2.504 -3.779 1 98.81 85 ALA A O 1
ATOM 657 N N . GLN A 1 86 ? 14.57 -1.335 -1.906 1 98.38 86 GLN A N 1
ATOM 658 C CA . GLN A 1 86 ? 15.305 -0.287 -2.604 1 98.38 86 GLN A CA 1
ATOM 659 C C . GLN A 1 86 ? 16.578 -0.839 -3.23 1 98.38 86 GLN A C 1
ATOM 661 O O . GLN A 1 86 ? 16.969 -0.441 -4.336 1 98.38 86 GLN A O 1
ATOM 666 N N . GLU A 1 87 ? 17.266 -1.741 -2.527 1 98.62 87 GLU A N 1
ATOM 667 C CA . GLU A 1 87 ? 18.469 -2.383 -3.062 1 98.62 87 GLU A CA 1
ATOM 668 C C . GLU A 1 87 ? 18.141 -3.232 -4.285 1 98.62 87 GLU A C 1
ATOM 670 O O . GLU A 1 87 ? 18.891 -3.248 -5.258 1 98.62 87 GLU A O 1
ATOM 675 N N . VAL A 1 88 ? 17.047 -3.932 -4.215 1 98.81 88 VAL A N 1
ATOM 676 C CA . VAL A 1 88 ? 16.578 -4.73 -5.348 1 98.81 88 VAL A CA 1
ATOM 677 C C . VAL A 1 88 ? 16.328 -3.822 -6.547 1 98.81 88 VAL A C 1
ATOM 679 O O . VAL A 1 88 ? 16.75 -4.125 -7.664 1 98.81 88 VAL A O 1
ATOM 682 N N . ARG A 1 89 ? 15.641 -2.668 -6.344 1 98.69 89 ARG A N 1
ATOM 683 C CA . ARG A 1 89 ? 15.32 -1.741 -7.426 1 98.69 89 ARG A CA 1
ATOM 684 C C . ARG A 1 89 ? 16.594 -1.146 -8.031 1 98.69 89 ARG A C 1
ATOM 686 O O . ARG A 1 89 ? 16.656 -0.911 -9.234 1 98.69 89 ARG A O 1
ATOM 693 N N . ARG A 1 90 ? 17.562 -0.913 -7.207 1 98.25 90 ARG A N 1
ATOM 694 C CA . ARG A 1 90 ? 18.828 -0.407 -7.695 1 98.25 90 ARG A CA 1
ATOM 695 C C . ARG A 1 90 ? 19.562 -1.463 -8.523 1 98.25 90 ARG A C 1
ATOM 697 O O . ARG A 1 90 ? 20.141 -1.153 -9.57 1 98.25 90 ARG A O 1
ATOM 704 N N . LYS A 1 91 ? 19.594 -2.693 -8.023 1 98.19 91 LYS A N 1
ATOM 705 C CA . LYS A 1 91 ? 20.25 -3.803 -8.711 1 98.19 91 LYS A CA 1
ATOM 706 C C . LYS A 1 91 ? 19.688 -4 -10.109 1 98.19 91 LYS A C 1
ATOM 708 O O . LYS A 1 91 ? 20.422 -4.293 -11.055 1 98.19 91 LYS A O 1
ATOM 713 N N . TYR A 1 92 ? 18.359 -3.859 -10.211 1 98.19 92 TYR A N 1
ATOM 714 C CA . TYR A 1 92 ? 17.688 -4.074 -11.484 1 98.19 92 TYR A CA 1
ATOM 715 C C . TYR A 1 92 ? 17.141 -2.766 -12.039 1 98.19 92 TYR A C 1
ATOM 717 O O . TYR A 1 92 ? 15.984 -2.697 -12.461 1 98.19 92 TYR A O 1
ATOM 725 N N . GLU A 1 93 ? 17.891 -1.743 -11.969 1 96.88 93 GLU A N 1
ATOM 726 C CA . GLU A 1 93 ? 17.469 -0.395 -12.328 1 96.88 93 GLU A CA 1
ATOM 727 C C . GLU A 1 93 ? 16.953 -0.344 -13.758 1 96.88 93 GLU A C 1
ATOM 729 O O . GLU A 1 93 ? 16.016 0.407 -14.062 1 96.88 93 GLU A O 1
ATOM 734 N N . GLY A 1 94 ? 17.469 -1.164 -14.609 1 96.69 94 GLY A N 1
ATOM 735 C CA . GLY A 1 94 ? 17.047 -1.216 -16 1 96.69 94 GLY A CA 1
ATOM 736 C C . GLY A 1 94 ? 15.586 -1.605 -16.156 1 96.69 94 GLY A C 1
ATOM 737 O O . GLY A 1 94 ? 14.953 -1.259 -17.156 1 96.69 94 GLY A O 1
ATOM 738 N N . LEU A 1 95 ? 15.023 -2.279 -15.164 1 97.31 95 LEU A N 1
ATOM 739 C CA . LEU A 1 95 ? 13.648 -2.744 -15.211 1 97.31 95 LEU A CA 1
ATOM 740 C C . LEU A 1 95 ? 12.695 -1.674 -14.688 1 97.31 95 LEU A C 1
ATOM 742 O O . LEU A 1 95 ? 11.484 -1.758 -14.898 1 97.31 95 LEU A O 1
ATOM 746 N N . ARG A 1 96 ? 13.242 -0.668 -13.906 1 97.25 96 ARG A N 1
ATOM 747 C CA . ARG A 1 96 ? 12.438 0.387 -13.297 1 97.25 96 ARG A CA 1
ATOM 748 C C . ARG A 1 96 ? 11.266 -0.199 -12.508 1 97.25 96 ARG A C 1
ATOM 750 O O . ARG A 1 96 ? 10.117 0.193 -12.711 1 97.25 96 ARG A O 1
ATOM 757 N N . LEU A 1 97 ? 11.578 -1.09 -11.648 1 97.75 97 LEU A N 1
ATOM 758 C CA . LEU A 1 97 ? 10.586 -1.797 -10.844 1 97.75 97 LEU A CA 1
ATOM 759 C C . LEU A 1 97 ? 9.797 -0.823 -9.977 1 97.75 97 LEU A C 1
ATOM 761 O O . LEU A 1 97 ? 10.367 0.12 -9.422 1 97.75 97 LEU A O 1
ATOM 765 N N . ASP A 1 98 ? 8.492 -1.072 -9.891 1 96.88 98 ASP A N 1
ATOM 766 C CA . ASP A 1 98 ? 7.77 -0.333 -8.859 1 96.88 98 ASP A CA 1
ATOM 767 C C . ASP A 1 98 ? 8.047 -0.909 -7.473 1 96.88 98 ASP A C 1
ATOM 769 O O . ASP A 1 98 ? 8.711 -1.942 -7.344 1 96.88 98 ASP A O 1
ATOM 773 N N . LEU A 1 99 ? 7.66 -0.248 -6.5 1 98.5 99 LEU A N 1
ATOM 774 C CA . LEU A 1 99 ? 7.992 -0.625 -5.129 1 98.5 99 LEU A CA 1
ATOM 775 C C . LEU A 1 99 ? 7.344 -1.953 -4.758 1 98.5 99 LEU A C 1
ATOM 777 O O . LEU A 1 99 ? 7.941 -2.768 -4.051 1 98.5 99 LEU A O 1
ATOM 781 N N . ALA A 1 100 ? 6.094 -2.219 -5.191 1 98.44 100 ALA A N 1
ATOM 782 C CA . ALA A 1 100 ? 5.371 -3.447 -4.867 1 98.44 100 ALA A CA 1
ATOM 783 C C . ALA A 1 100 ? 6.086 -4.668 -5.438 1 98.44 100 ALA A C 1
ATOM 785 O O . ALA A 1 100 ? 6.141 -5.719 -4.793 1 98.44 100 ALA A O 1
ATOM 786 N N . ASP A 1 101 ? 6.66 -4.559 -6.641 1 98.25 101 ASP A N 1
ATOM 787 C CA . ASP A 1 101 ? 7.418 -5.656 -7.23 1 98.25 101 ASP A CA 1
ATOM 788 C C . ASP A 1 101 ? 8.648 -5.996 -6.387 1 98.25 101 ASP A C 1
ATOM 790 O O . ASP A 1 101 ? 8.898 -7.164 -6.09 1 98.25 101 ASP A O 1
ATOM 794 N N . ALA A 1 102 ? 9.383 -4.996 -6.023 1 98.81 102 ALA A N 1
ATOM 795 C CA . ALA A 1 102 ? 10.594 -5.199 -5.23 1 98.81 102 ALA A CA 1
ATOM 796 C C . ALA A 1 102 ? 10.258 -5.773 -3.857 1 98.81 102 ALA A C 1
ATOM 798 O O . ALA A 1 102 ? 10.961 -6.652 -3.359 1 98.81 102 ALA A O 1
ATOM 799 N N . VAL A 1 103 ? 9.211 -5.301 -3.24 1 98.81 103 VAL A N 1
ATOM 800 C CA . VAL A 1 103 ? 8.773 -5.828 -1.953 1 98.81 103 VAL A CA 1
ATOM 801 C C . VAL A 1 103 ? 8.359 -7.293 -2.107 1 98.81 103 VAL A C 1
ATOM 803 O O . VAL A 1 103 ? 8.586 -8.102 -1.207 1 98.81 103 VAL A O 1
ATOM 806 N N . GLY A 1 104 ? 7.734 -7.617 -3.262 1 98.81 104 GLY A N 1
ATOM 807 C CA . GLY A 1 104 ? 7.434 -9.016 -3.533 1 98.81 104 GLY A CA 1
ATOM 808 C C . GLY A 1 104 ? 8.656 -9.914 -3.473 1 98.81 104 GLY A C 1
ATOM 809 O O . GLY A 1 104 ? 8.594 -11.016 -2.924 1 98.81 104 GLY A O 1
ATOM 810 N N . VAL A 1 105 ? 9.766 -9.445 -4.004 1 98.88 105 VAL A N 1
ATOM 811 C CA . VAL A 1 105 ? 11.023 -10.188 -3.977 1 98.88 105 VAL A CA 1
ATOM 812 C C . VAL A 1 105 ? 11.492 -10.359 -2.535 1 98.88 105 VAL A C 1
ATOM 814 O O . VAL A 1 105 ? 11.922 -11.445 -2.139 1 98.88 105 VAL A O 1
ATOM 817 N N . VAL A 1 106 ? 11.406 -9.344 -1.752 1 98.88 106 VAL A N 1
ATOM 818 C CA . VAL A 1 106 ? 11.836 -9.352 -0.359 1 98.88 106 VAL A CA 1
ATOM 819 C C . VAL A 1 106 ? 10.969 -10.312 0.449 1 98.88 106 VAL A C 1
ATOM 821 O O . VAL A 1 106 ? 11.484 -11.086 1.259 1 98.88 106 VAL A O 1
ATOM 824 N N . LEU A 1 107 ? 9.664 -10.273 0.229 1 98.81 107 LEU A N 1
ATOM 825 C CA . LEU A 1 107 ? 8.742 -11.156 0.947 1 98.81 107 LEU A CA 1
ATOM 826 C C . LEU A 1 107 ? 8.977 -12.617 0.564 1 98.81 107 LEU A C 1
ATOM 828 O O . LEU A 1 107 ? 8.82 -13.508 1.396 1 98.81 107 LEU A O 1
ATOM 832 N N . ALA A 1 108 ? 9.297 -12.82 -0.76 1 98.75 108 ALA A N 1
ATOM 833 C CA . ALA A 1 108 ? 9.625 -14.188 -1.173 1 98.75 108 ALA A CA 1
ATOM 834 C C . ALA A 1 108 ? 10.789 -14.742 -0.356 1 98.75 108 ALA A C 1
ATOM 836 O O . ALA A 1 108 ? 10.766 -15.914 0.042 1 98.75 108 ALA A O 1
ATOM 837 N N . ASP A 1 109 ? 11.766 -13.922 -0.098 1 98.75 109 ASP A N 1
ATOM 838 C CA . ASP A 1 109 ? 12.898 -14.328 0.729 1 98.75 109 ASP A CA 1
ATOM 839 C C . ASP A 1 109 ? 12.453 -14.617 2.162 1 98.75 109 ASP A C 1
ATOM 841 O O . ASP A 1 109 ? 12.844 -15.633 2.744 1 98.75 109 ASP A O 1
ATOM 845 N N . ARG A 1 110 ? 11.672 -13.773 2.738 1 98.12 110 ARG A N 1
ATOM 846 C CA . ARG A 1 110 ? 11.195 -13.93 4.109 1 98.12 110 ARG A CA 1
ATOM 847 C C . ARG A 1 110 ? 10.438 -15.242 4.277 1 98.12 110 ARG A C 1
ATOM 849 O O . ARG A 1 110 ? 10.586 -15.922 5.289 1 98.12 110 ARG A O 1
ATOM 856 N N . TYR A 1 111 ? 9.625 -15.523 3.295 1 97.69 111 TYR A N 1
ATOM 857 C CA . TYR A 1 111 ? 8.797 -16.719 3.379 1 97.69 111 TYR A CA 1
ATOM 858 C C . TYR A 1 111 ? 9.516 -17.922 2.771 1 97.69 111 TYR A C 1
ATOM 860 O O . TYR A 1 111 ? 8.922 -19 2.635 1 97.69 111 TYR A O 1
ATOM 868 N N . ARG A 1 112 ? 10.758 -17.766 2.312 1 97.62 112 ARG A N 1
ATOM 869 C CA . ARG A 1 112 ? 11.625 -18.797 1.77 1 97.62 112 ARG A CA 1
ATOM 870 C C . ARG A 1 112 ? 10.938 -19.531 0.618 1 97.62 112 ARG A C 1
ATOM 872 O O . ARG A 1 112 ? 10.867 -20.766 0.609 1 97.62 112 ARG A O 1
ATOM 879 N N . THR A 1 113 ? 10.406 -18.766 -0.26 1 98.31 113 THR A N 1
ATOM 880 C CA . THR A 1 113 ? 9.727 -19.328 -1.418 1 98.31 113 THR A CA 1
ATOM 881 C C . THR A 1 113 ? 10.227 -18.688 -2.709 1 98.31 113 THR A C 1
ATOM 883 O O . THR A 1 113 ? 10.711 -17.547 -2.697 1 98.31 113 THR A O 1
ATOM 886 N N . ASP A 1 114 ? 10.164 -19.391 -3.775 1 98.31 114 ASP A N 1
ATOM 887 C CA . ASP A 1 114 ? 10.43 -18.844 -5.102 1 98.31 114 ASP A CA 1
ATOM 888 C C . 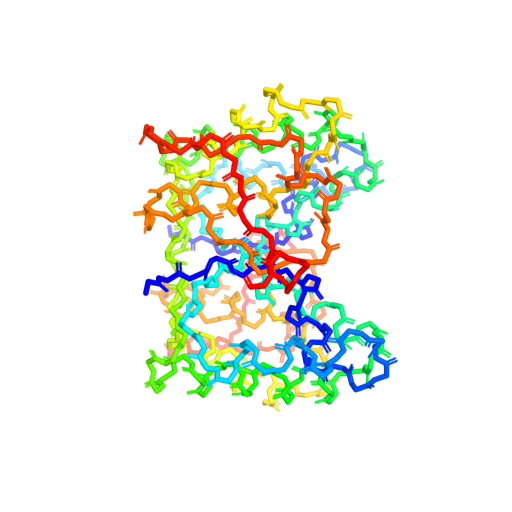ASP A 1 114 ? 9.141 -18.719 -5.914 1 98.31 114 ASP A C 1
ATOM 890 O O . ASP A 1 114 ? 9.18 -18.422 -7.109 1 98.31 114 ASP A O 1
ATOM 894 N N . ARG A 1 115 ? 7.992 -18.984 -5.277 1 98.31 115 ARG A N 1
ATOM 895 C CA . ARG A 1 115 ? 6.711 -18.984 -5.977 1 98.31 115 ARG A CA 1
ATOM 896 C C . ARG A 1 115 ? 6.051 -17.609 -5.918 1 98.31 115 ARG A C 1
ATOM 898 O O . ARG A 1 115 ? 5.77 -17.094 -4.832 1 98.31 115 ARG A O 1
ATOM 905 N N . ILE A 1 116 ? 5.82 -17.047 -7.09 1 98.62 116 ILE A N 1
ATOM 906 C CA . ILE A 1 116 ? 5.188 -15.734 -7.227 1 98.62 116 ILE A CA 1
ATOM 907 C C . ILE A 1 116 ? 3.916 -15.867 -8.062 1 98.62 116 ILE A C 1
ATOM 909 O O . ILE A 1 116 ? 3.945 -16.406 -9.172 1 98.62 116 ILE A O 1
ATOM 913 N N . PHE A 1 117 ? 2.828 -15.477 -7.473 1 98.5 117 PHE A N 1
ATOM 914 C CA . PHE A 1 117 ? 1.547 -15.406 -8.164 1 98.5 117 PHE A CA 1
ATOM 915 C C . PHE A 1 117 ? 1.392 -14.078 -8.891 1 98.5 117 PHE A C 1
ATOM 917 O O . PHE A 1 117 ? 0.97 -13.086 -8.289 1 98.5 117 PHE A O 1
ATOM 924 N N . THR A 1 118 ? 1.779 -14.008 -10.219 1 98.31 118 THR A N 1
ATOM 925 C CA . THR A 1 118 ? 1.838 -12.781 -10.992 1 98.31 118 THR A CA 1
ATOM 926 C C . THR A 1 118 ? 1.618 -13.07 -12.477 1 98.31 118 THR A C 1
ATOM 928 O O . THR A 1 118 ? 1.862 -14.18 -12.945 1 98.31 118 THR A O 1
ATOM 931 N N . LEU A 1 119 ? 1.099 -12.07 -13.18 1 97.75 119 LEU A N 1
ATOM 932 C CA . LEU A 1 119 ? 1.037 -12.141 -14.641 1 97.75 119 LEU A CA 1
ATOM 933 C C . LEU A 1 119 ? 2.205 -11.391 -15.266 1 97.75 119 LEU A C 1
ATOM 935 O O . LEU A 1 119 ? 2.393 -11.438 -16.484 1 97.75 119 LEU A O 1
ATOM 939 N N . ASP A 1 120 ? 2.951 -10.648 -14.469 1 96.44 120 ASP A N 1
ATOM 940 C CA . ASP A 1 120 ? 4.121 -9.914 -14.945 1 96.44 120 ASP A CA 1
ATOM 941 C C . ASP A 1 120 ? 5.336 -10.836 -15.047 1 96.44 120 ASP A C 1
ATOM 943 O O . ASP A 1 120 ? 6.293 -10.695 -14.281 1 96.44 120 ASP A O 1
ATOM 947 N N . GLN A 1 121 ? 5.391 -11.609 -16.016 1 96.88 121 GLN A N 1
ATOM 948 C CA . GLN A 1 121 ? 6.477 -12.562 -16.219 1 96.88 121 GLN A CA 1
ATOM 949 C C . GLN A 1 121 ? 7.785 -11.852 -16.531 1 96.88 121 GLN A C 1
ATOM 951 O O . GLN A 1 121 ? 8.844 -12.242 -16.047 1 96.88 121 GLN A O 1
ATOM 956 N N . ARG A 1 122 ? 7.68 -10.828 -17.281 1 96 122 ARG A N 1
ATOM 957 C CA . ARG A 1 122 ? 8.859 -10.117 -17.766 1 96 122 ARG A CA 1
ATOM 958 C C . ARG A 1 122 ? 9.75 -9.688 -16.609 1 96 122 ARG A C 1
ATOM 960 O O . ARG A 1 122 ? 10.938 -10.031 -16.562 1 96 122 ARG A O 1
ATOM 967 N N . ASP A 1 123 ? 9.227 -9.078 -15.648 1 97.19 123 ASP A N 1
ATOM 968 C CA . ASP A 1 123 ? 10.039 -8.547 -14.555 1 97.19 123 ASP A CA 1
ATOM 969 C C . ASP A 1 123 ? 10.508 -9.656 -13.625 1 97.19 123 ASP A C 1
ATOM 971 O O . ASP A 1 123 ? 11.688 -9.727 -13.281 1 97.19 123 ASP A O 1
ATOM 975 N N . PHE A 1 124 ? 9.633 -10.594 -13.297 1 98.12 124 PHE A N 1
ATOM 976 C CA . PHE A 1 124 ? 9.984 -11.594 -12.297 1 98.12 124 PHE A CA 1
ATOM 977 C C . PHE A 1 124 ? 10.898 -12.656 -12.891 1 98.12 124 PHE A C 1
ATOM 979 O O . PHE A 1 124 ? 11.617 -13.344 -12.164 1 98.12 124 PHE A O 1
ATOM 986 N N . ARG A 1 125 ? 10.922 -12.805 -14.203 1 98.19 125 ARG A N 1
ATOM 987 C CA . ARG A 1 125 ? 11.867 -13.727 -14.82 1 98.19 125 ARG A CA 1
ATOM 988 C C . ARG A 1 125 ? 13.258 -13.102 -14.898 1 98.19 125 ARG A C 1
ATOM 990 O O . ARG A 1 125 ? 14.266 -13.82 -14.977 1 98.19 125 ARG A O 1
ATOM 997 N N . ALA A 1 126 ? 13.336 -11.812 -14.875 1 98.06 126 ALA A N 1
ATOM 998 C CA . ALA A 1 126 ? 14.609 -11.094 -14.977 1 98.06 126 ALA A CA 1
ATOM 999 C C . ALA A 1 126 ? 15.273 -10.969 -13.609 1 98.06 126 ALA A C 1
ATOM 1001 O O . ALA A 1 126 ? 16.469 -10.688 -13.523 1 98.06 126 ALA A O 1
ATOM 1002 N N . MET A 1 127 ? 14.539 -11.188 -12.539 1 98.38 127 MET A N 1
ATOM 1003 C CA . MET A 1 127 ? 15.07 -11.055 -11.188 1 98.38 127 MET A CA 1
ATOM 1004 C C . MET A 1 127 ? 15.391 -12.422 -10.594 1 98.38 127 MET A C 1
ATOM 1006 O O . MET A 1 127 ? 14.812 -13.43 -11 1 98.38 127 MET A O 1
ATOM 1010 N N . ALA A 1 128 ? 16.266 -12.477 -9.633 1 98.25 128 ALA A N 1
ATOM 1011 C CA . ALA A 1 128 ? 16.578 -13.688 -8.875 1 98.25 128 ALA A CA 1
ATOM 1012 C C . ALA A 1 128 ? 16.094 -13.586 -7.438 1 98.25 128 ALA A C 1
ATOM 1014 O O . ALA A 1 128 ? 16.109 -12.508 -6.84 1 98.25 128 ALA A O 1
ATOM 1015 N N . PRO A 1 129 ? 15.641 -14.734 -6.879 1 98.62 129 PRO A N 1
ATOM 1016 C CA . PRO A 1 129 ? 15.336 -14.727 -5.445 1 98.62 129 PRO A CA 1
ATOM 1017 C C . PRO A 1 129 ? 16.531 -14.32 -4.59 1 98.62 129 PRO A C 1
ATOM 1019 O O . PRO A 1 129 ? 17.688 -14.57 -4.969 1 98.62 129 PRO A O 1
ATOM 1022 N N . LEU A 1 130 ? 16.266 -13.734 -3.494 1 98.62 130 LEU A N 1
ATOM 1023 C CA . LEU A 1 130 ? 17.312 -13.367 -2.547 1 98.62 130 LEU A CA 1
ATOM 1024 C C . LEU A 1 130 ? 17.719 -14.57 -1.703 1 98.62 130 LEU A C 1
ATOM 1026 O O . LEU A 1 130 ? 18.812 -14.578 -1.126 1 98.62 130 LEU A O 1
ATOM 1030 N N . THR A 1 131 ? 16.797 -15.516 -1.596 1 98.25 131 THR A N 1
ATOM 1031 C CA . THR A 1 131 ? 17.016 -16.672 -0.743 1 98.25 131 THR A CA 1
ATOM 1032 C C . THR A 1 131 ? 18.125 -17.562 -1.305 1 98.25 131 THR A C 1
ATOM 1034 O O . THR A 1 131 ? 18.016 -18.047 -2.434 1 98.25 131 THR A O 1
ATOM 1037 N N . PRO A 1 132 ? 19.156 -17.844 -0.478 1 97.38 132 PRO A N 1
ATOM 1038 C CA . PRO A 1 132 ? 20.219 -18.75 -0.955 1 97.38 132 PRO A CA 1
ATOM 1039 C C . PRO A 1 132 ? 19.656 -20.109 -1.396 1 97.38 132 PRO A C 1
ATOM 1041 O O . PRO A 1 132 ? 18.781 -20.656 -0.741 1 97.38 132 PRO A O 1
ATOM 1044 N N . GLY A 1 133 ? 20.109 -20.5 -2.473 1 97.12 133 GLY A N 1
ATOM 1045 C CA . GLY A 1 133 ? 19.703 -21.812 -2.965 1 97.12 133 GLY A CA 1
ATOM 1046 C C . GLY A 1 133 ? 18.609 -21.734 -4.008 1 97.12 133 GLY A C 1
ATOM 1047 O O . GLY A 1 133 ? 18.375 -22.703 -4.73 1 97.12 133 GLY A O 1
ATOM 1048 N N . LEU A 1 134 ? 17.953 -20.609 -4.066 1 97.38 134 LEU A N 1
ATOM 1049 C CA . LEU A 1 134 ? 16.953 -20.391 -5.102 1 97.38 134 LEU A CA 1
ATOM 1050 C C . LEU A 1 134 ? 17.5 -19.516 -6.223 1 97.38 134 LEU A C 1
ATOM 1052 O O . LEU A 1 134 ? 18.031 -18.438 -5.969 1 97.38 134 LEU A O 1
ATOM 1056 N N . ASN A 1 135 ? 17.328 -19.969 -7.461 1 96.81 135 ASN A N 1
ATOM 1057 C CA . ASN A 1 135 ? 18.016 -19.297 -8.555 1 96.81 135 ASN A CA 1
ATOM 1058 C C . ASN A 1 135 ? 17.047 -18.531 -9.445 1 96.81 135 ASN A C 1
ATOM 1060 O O . ASN A 1 135 ? 17.453 -17.625 -10.172 1 96.81 135 ASN A O 1
ATOM 1064 N N . ALA A 1 136 ? 15.797 -18.984 -9.438 1 98.12 136 ALA A N 1
ATOM 1065 C CA . ALA A 1 136 ? 14.789 -18.328 -10.258 1 98.12 136 ALA A CA 1
ATOM 1066 C C . ALA A 1 136 ? 13.406 -18.406 -9.609 1 98.12 136 ALA A C 1
ATOM 1068 O O . ALA A 1 136 ? 13.133 -19.328 -8.828 1 98.12 136 ALA A O 1
ATOM 1069 N N . PHE A 1 137 ? 12.664 -17.453 -9.93 1 98.56 137 PHE A N 1
ATOM 1070 C CA . PHE A 1 137 ? 11.281 -17.5 -9.461 1 98.56 137 PHE A CA 1
ATOM 1071 C C . PHE A 1 137 ? 10.453 -18.453 -10.312 1 98.56 137 PHE A C 1
ATOM 1073 O O . PHE A 1 137 ? 10.664 -18.562 -11.523 1 98.56 137 PHE A O 1
ATOM 1080 N N . ARG A 1 138 ? 9.562 -19.109 -9.641 1 98.25 138 ARG A N 1
ATOM 1081 C CA . ARG A 1 138 ? 8.477 -19.844 -10.289 1 98.25 138 ARG A CA 1
ATOM 1082 C C . ARG A 1 138 ? 7.219 -18.984 -10.375 1 98.25 138 ARG A C 1
ATOM 1084 O O . ARG A 1 138 ? 6.668 -18.578 -9.344 1 98.25 138 ARG A O 1
ATOM 1091 N N . ILE A 1 139 ? 6.816 -18.766 -11.609 1 98.12 139 ILE A N 1
ATOM 1092 C CA . ILE A 1 139 ? 5.73 -17.828 -11.852 1 98.12 139 ILE A CA 1
ATOM 1093 C C . ILE A 1 139 ? 4.418 -18.594 -12.031 1 98.12 139 ILE A C 1
ATOM 1095 O O . ILE A 1 139 ? 4.305 -19.438 -12.914 1 98.12 139 ILE A O 1
ATOM 1099 N N . LEU A 1 140 ? 3.52 -18.281 -11.172 1 97.38 140 LEU A N 1
ATOM 1100 C CA . LEU A 1 140 ? 2.199 -18.891 -11.258 1 97.38 140 LEU A CA 1
ATOM 1101 C C . LEU A 1 140 ? 1.18 -17.906 -11.828 1 97.38 140 LEU A C 1
ATOM 1103 O O . LEU A 1 140 ? 1.142 -16.734 -11.43 1 97.38 140 LEU A O 1
ATOM 1107 N N . PRO A 1 141 ? 0.31 -18.375 -12.766 1 95.12 141 PRO A N 1
ATOM 1108 C CA . PRO A 1 141 ? 0.089 -19.766 -13.133 1 95.12 141 PRO A CA 1
ATOM 1109 C C . PRO A 1 141 ? 0.987 -20.234 -14.281 1 95.12 141 PRO A C 1
ATOM 1111 O O . PRO A 1 141 ? 0.979 -21.406 -14.641 1 95.12 141 PRO A O 1
ATOM 1114 N N . ALA A 1 142 ? 1.81 -19.375 -14.914 1 94.62 142 ALA A N 1
ATOM 1115 C CA . ALA A 1 142 ? 2.531 -19.656 -16.156 1 94.62 142 ALA A CA 1
ATOM 1116 C C . ALA A 1 142 ? 3.389 -20.906 -16.016 1 94.62 142 ALA A C 1
ATOM 1118 O O . ALA A 1 142 ? 3.537 -21.672 -16.969 1 94.62 142 ALA A O 1
ATOM 1119 N N . ASP A 1 143 ? 3.973 -21.141 -14.859 1 94.62 143 ASP A N 1
ATOM 1120 C CA . ASP A 1 143 ? 4.887 -22.25 -14.641 1 94.62 143 ASP A CA 1
ATOM 1121 C C . ASP A 1 143 ? 4.188 -23.391 -13.914 1 94.62 143 ASP A C 1
ATOM 1123 O O . ASP A 1 143 ? 4.824 -24.391 -13.555 1 94.62 143 ASP A O 1
ATOM 1127 N N . GLY A 1 144 ? 2.922 -23.344 -13.656 1 81.75 144 GLY A N 1
ATOM 1128 C CA . GLY A 1 144 ? 2.143 -24.406 -13.039 1 81.75 144 GLY A CA 1
ATOM 1129 C C . GLY A 1 144 ? 2.258 -24.422 -11.531 1 81.75 144 GLY A C 1
ATOM 1130 O O . GLY A 1 144 ? 3.258 -23.969 -10.969 1 81.75 144 GLY A O 1
ATOM 1131 N N . MET B 1 1 ? 3.08 14.727 19.609 1 85.88 1 MET B N 1
ATOM 1132 C CA . MET B 1 1 ? 2.008 13.812 19.203 1 85.88 1 MET B CA 1
ATOM 1133 C C . MET B 1 1 ? 2.172 13.383 17.75 1 85.88 1 MET B C 1
ATOM 1135 O O . MET B 1 1 ? 2.68 14.141 16.922 1 85.88 1 MET B O 1
ATOM 1139 N N . ILE B 1 2 ? 1.816 12.164 17.359 1 94.5 2 ILE B N 1
ATOM 1140 C CA . ILE B 1 2 ? 2.074 11.641 16.016 1 94.5 2 ILE B CA 1
ATOM 1141 C C . ILE B 1 2 ? 0.982 12.117 15.062 1 94.5 2 ILE B C 1
ATOM 1143 O O . ILE B 1 2 ? -0.178 12.258 15.453 1 94.5 2 ILE B O 1
ATOM 1147 N N . ILE B 1 3 ? 1.337 12.516 13.859 1 98 3 ILE B N 1
ATOM 1148 C CA . ILE B 1 3 ? 0.443 12.922 12.781 1 98 3 ILE B CA 1
ATOM 1149 C C . ILE B 1 3 ? 0.36 11.82 11.727 1 98 3 ILE B C 1
ATOM 1151 O O . ILE B 1 3 ? 1.379 11.242 11.344 1 98 3 ILE B O 1
ATOM 1155 N N . VAL B 1 4 ? -0.843 11.523 11.328 1 98.62 4 VAL B N 1
ATOM 1156 C CA . VAL B 1 4 ? -0.998 10.531 10.273 1 98.62 4 VAL B CA 1
ATOM 1157 C C . VAL B 1 4 ? -0.823 11.195 8.906 1 98.62 4 VAL B C 1
ATOM 1159 O O . VAL B 1 4 ? -1.494 12.18 8.602 1 98.62 4 VAL B O 1
ATOM 1162 N N . ALA B 1 5 ? 0.069 10.664 8.102 1 98.5 5 ALA B N 1
ATOM 1163 C CA . ALA B 1 5 ? 0.397 11.266 6.816 1 98.5 5 ALA B CA 1
ATOM 1164 C C . ALA B 1 5 ? -0.45 10.664 5.699 1 98.5 5 ALA B C 1
ATOM 1166 O O . ALA B 1 5 ? -0.699 9.453 5.68 1 98.5 5 ALA B O 1
ATOM 1167 N N . ASP B 1 6 ? 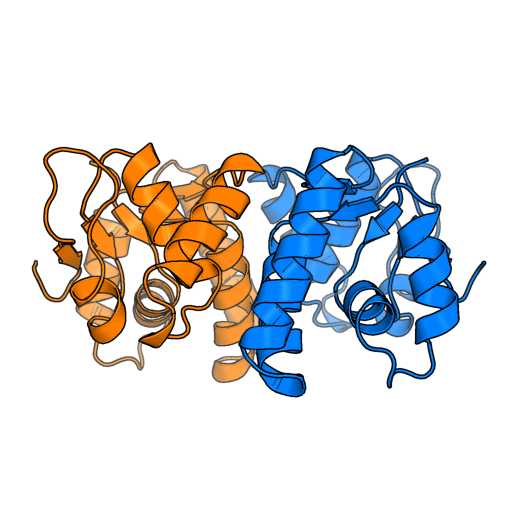-0.852 11.469 4.852 1 98.31 6 ASP B N 1
ATOM 1168 C CA . ASP B 1 6 ? -1.504 11.102 3.598 1 98.31 6 ASP B CA 1
ATOM 1169 C C . ASP B 1 6 ? -0.598 11.383 2.402 1 98.31 6 ASP B C 1
ATOM 1171 O O . ASP B 1 6 ? 0.358 12.156 2.51 1 98.31 6 ASP B O 1
ATOM 1175 N N . THR B 1 7 ? -0.91 10.766 1.284 1 98.5 7 THR B N 1
ATOM 1176 C CA . THR B 1 7 ? -0.028 10.805 0.123 1 98.5 7 THR B CA 1
ATOM 1177 C C . THR B 1 7 ? 0.088 12.227 -0.421 1 98.5 7 THR B C 1
ATOM 1179 O O . THR B 1 7 ? 1.177 12.664 -0.796 1 98.5 7 THR B O 1
ATOM 1182 N N . SER B 1 8 ? -1.049 12.977 -0.458 1 97.94 8 SER B N 1
ATOM 1183 C CA . SER B 1 8 ? -1.088 14.273 -1.126 1 97.94 8 SER B CA 1
ATOM 1184 C C . SER B 1 8 ? -0.118 15.258 -0.48 1 97.94 8 SER B C 1
ATOM 1186 O O . SER B 1 8 ? 0.63 15.945 -1.176 1 97.94 8 SER B O 1
ATOM 1188 N N . ALA B 1 9 ? -0.094 15.32 0.837 1 97.56 9 ALA B N 1
ATOM 1189 C CA . ALA B 1 9 ? 0.763 16.281 1.529 1 97.56 9 ALA B CA 1
ATOM 1190 C C . ALA B 1 9 ? 2.227 15.852 1.47 1 97.56 9 ALA B C 1
ATOM 1192 O O . ALA B 1 9 ? 3.123 16.688 1.372 1 97.56 9 ALA B O 1
ATOM 1193 N N . LEU B 1 10 ? 2.496 14.539 1.606 1 97.69 10 LEU B N 1
ATOM 1194 C CA . LEU B 1 10 ? 3.861 14.047 1.447 1 97.69 10 LEU B CA 1
ATOM 1195 C C . LEU B 1 10 ? 4.414 14.422 0.075 1 97.69 10 LEU B C 1
ATOM 1197 O O . LEU B 1 10 ? 5.547 14.898 -0.033 1 97.69 10 LEU B O 1
ATOM 1201 N N . TYR B 1 11 ? 3.613 14.148 -0.971 1 98.06 11 TYR B N 1
ATOM 1202 C CA . TYR B 1 11 ? 4.031 14.484 -2.328 1 98.06 11 TYR B CA 1
ATOM 1203 C C . TYR B 1 11 ? 4.352 15.969 -2.453 1 98.06 11 TYR B C 1
ATOM 1205 O O . TYR B 1 11 ? 5.375 16.344 -3.027 1 98.06 11 TYR B O 1
ATOM 1213 N N . ALA B 1 12 ? 3.473 16.797 -1.927 1 97.19 12 ALA B N 1
ATOM 1214 C CA . ALA B 1 12 ? 3.689 18.25 -1.972 1 97.19 12 ALA B CA 1
ATOM 1215 C C . ALA B 1 12 ? 4.984 18.625 -1.259 1 97.19 12 ALA B C 1
ATOM 1217 O O . ALA B 1 12 ? 5.672 19.562 -1.666 1 97.19 12 ALA B O 1
ATOM 1218 N N . ALA B 1 13 ? 5.316 17.922 -0.176 1 96 13 ALA B N 1
ATOM 1219 C CA . ALA B 1 13 ? 6.523 18.203 0.592 1 96 13 ALA B CA 1
ATOM 1220 C C . ALA B 1 13 ? 7.777 17.875 -0.209 1 96 13 ALA B C 1
ATOM 1222 O O . ALA B 1 13 ? 8.812 18.531 -0.063 1 96 13 ALA B O 1
ATOM 1223 N N . PHE B 1 14 ? 7.668 16.875 -1.099 1 93.69 14 PHE B N 1
ATOM 1224 C CA . PHE B 1 14 ? 8.836 16.406 -1.836 1 93.69 14 PHE B CA 1
ATOM 1225 C C . PHE B 1 14 ? 8.906 17.078 -3.205 1 93.69 14 PHE B C 1
ATOM 1227 O O . PHE B 1 14 ? 9.945 17.016 -3.873 1 93.69 14 PHE B O 1
ATOM 1234 N N . ASP B 1 15 ? 7.844 17.625 -3.68 1 94.19 15 ASP B N 1
ATOM 1235 C CA . ASP B 1 15 ? 7.809 18.266 -4.988 1 94.19 15 ASP B CA 1
ATOM 1236 C C . ASP B 1 15 ? 7.828 19.797 -4.855 1 94.19 15 ASP B C 1
ATOM 1238 O O . ASP B 1 15 ? 6.785 20.422 -4.633 1 94.19 15 ASP B O 1
ATOM 1242 N N . ALA B 1 16 ? 8.844 20.406 -5.191 1 92.56 16 ALA B N 1
ATOM 1243 C CA . ALA B 1 16 ? 9.055 21.844 -5 1 92.56 16 ALA B CA 1
ATOM 1244 C C . ALA B 1 16 ? 8.133 22.656 -5.898 1 92.56 16 ALA B C 1
ATOM 1246 O O . ALA B 1 16 ? 7.941 23.859 -5.676 1 92.56 16 ALA B O 1
ATOM 1247 N N . ALA B 1 17 ? 7.586 22.047 -6.91 1 93.88 17 ALA B N 1
ATOM 1248 C CA . ALA B 1 17 ? 6.727 22.766 -7.859 1 93.88 17 ALA B CA 1
ATOM 1249 C C . ALA B 1 17 ? 5.312 22.906 -7.309 1 93.88 17 ALA B C 1
ATOM 1251 O O . ALA B 1 17 ? 4.5 23.656 -7.859 1 93.88 17 ALA B O 1
ATOM 1252 N N . GLN B 1 18 ? 5.023 22.219 -6.227 1 93 18 GLN B N 1
ATOM 1253 C CA . GLN B 1 18 ? 3.691 22.297 -5.633 1 93 18 GLN B CA 1
ATOM 1254 C C . GLN B 1 18 ? 3.518 23.594 -4.844 1 93 18 GLN B C 1
ATOM 1256 O O . GLN B 1 18 ? 4.43 24.016 -4.133 1 93 18 GLN B O 1
ATOM 1261 N N . ALA B 1 19 ? 2.398 24.25 -4.945 1 93.94 19 ALA B N 1
ATOM 1262 C CA . ALA B 1 19 ? 2.104 25.5 -4.25 1 93.94 19 ALA B CA 1
ATOM 1263 C C . ALA B 1 19 ? 2.225 25.328 -2.738 1 93.94 19 ALA B C 1
ATOM 1265 O O . ALA B 1 19 ? 2.641 26.25 -2.033 1 93.94 19 ALA B O 1
ATOM 1266 N N . GLU B 1 20 ? 1.923 24.188 -2.248 1 93.62 20 GLU B N 1
ATOM 1267 C CA . GLU B 1 20 ? 1.898 23.906 -0.812 1 93.62 20 GLU B CA 1
ATOM 1268 C C . GLU B 1 20 ? 3.252 23.406 -0.321 1 93.62 20 GLU B C 1
ATOM 1270 O O . GLU B 1 20 ? 3.395 23.031 0.843 1 93.62 20 GLU B O 1
ATOM 1275 N N . HIS B 1 21 ? 4.25 23.391 -1.121 1 95.62 21 HIS B N 1
ATOM 1276 C CA . HIS B 1 21 ? 5.531 22.766 -0.832 1 95.62 21 HIS B CA 1
ATOM 1277 C C . HIS B 1 21 ? 6.137 23.297 0.457 1 95.62 21 HIS B C 1
ATOM 1279 O O . HIS B 1 21 ? 6.48 22.531 1.357 1 95.62 21 HIS B O 1
ATOM 1285 N N . SER B 1 22 ? 6.254 24.609 0.595 1 95.56 22 SER B N 1
ATOM 1286 C CA . SER B 1 22 ? 6.938 25.203 1.738 1 95.56 22 SER B CA 1
ATOM 1287 C C . SER B 1 22 ? 6.266 24.812 3.051 1 95.56 22 SER B C 1
ATOM 1289 O O . SER B 1 22 ? 6.934 24.375 3.988 1 95.56 22 SER B O 1
ATOM 1291 N N . ASP B 1 23 ? 4.984 24.906 3.141 1 95.81 23 ASP B N 1
ATOM 1292 C CA . ASP B 1 23 ? 4.246 24.547 4.348 1 95.81 23 ASP B 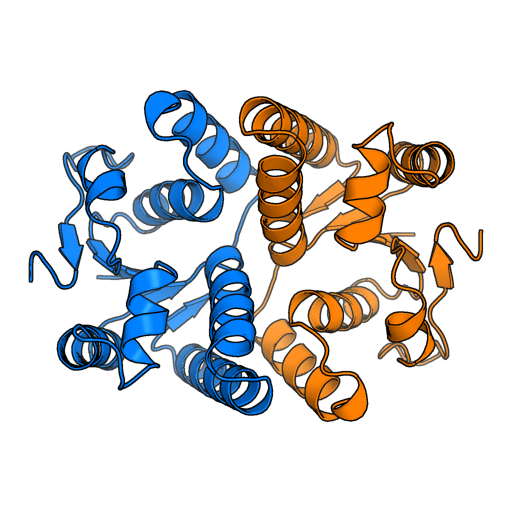CA 1
ATOM 1293 C C . ASP B 1 23 ? 4.348 23.062 4.633 1 95.81 23 ASP B C 1
ATOM 1295 O O . ASP B 1 23 ? 4.527 22.641 5.781 1 95.81 23 ASP B O 1
ATOM 1299 N N . ALA B 1 24 ? 4.195 22.234 3.633 1 95.94 24 ALA B N 1
ATOM 1300 C CA . ALA B 1 24 ? 4.273 20.781 3.785 1 95.94 24 ALA B CA 1
ATOM 1301 C C . ALA B 1 24 ? 5.668 20.359 4.23 1 95.94 24 ALA B C 1
ATOM 1303 O O . ALA B 1 24 ? 5.809 19.484 5.094 1 95.94 24 ALA B O 1
ATOM 1304 N N . ALA B 1 25 ? 6.645 20.984 3.635 1 95 25 ALA B N 1
ATOM 1305 C CA . ALA B 1 25 ? 8.023 20.656 3.979 1 95 25 ALA B CA 1
ATOM 1306 C C . ALA B 1 25 ? 8.32 20.984 5.441 1 95 25 ALA B C 1
ATOM 1308 O O . ALA B 1 25 ? 9.055 20.25 6.109 1 95 25 ALA B O 1
ATOM 1309 N N . ARG B 1 26 ? 7.805 22.031 5.926 1 94.62 26 ARG B N 1
ATOM 1310 C CA . ARG B 1 26 ? 7.988 22.422 7.32 1 94.62 26 ARG B CA 1
ATOM 1311 C C . ARG B 1 26 ? 7.418 21.359 8.266 1 94.62 26 ARG B C 1
ATOM 1313 O O . ARG B 1 26 ? 8.047 21.016 9.266 1 94.62 26 ARG B O 1
ATOM 1320 N N . ILE B 1 27 ? 6.285 20.875 7.953 1 93.88 27 ILE B N 1
ATOM 1321 C CA . ILE B 1 27 ? 5.656 19.844 8.773 1 93.88 27 ILE B CA 1
ATOM 1322 C C . ILE B 1 27 ? 6.488 18.562 8.711 1 93.88 27 ILE B C 1
ATOM 1324 O O . ILE B 1 27 ? 6.758 17.938 9.75 1 93.88 27 ILE B O 1
ATOM 1328 N N . LEU B 1 28 ? 6.871 18.219 7.539 1 91.94 28 LEU B N 1
ATOM 1329 C CA . LEU B 1 28 ? 7.68 17.031 7.316 1 91.94 28 LEU B CA 1
ATOM 1330 C C . LEU B 1 28 ? 8.961 17.078 8.141 1 91.94 28 LEU B C 1
ATOM 1332 O O . LEU B 1 28 ? 9.438 16.047 8.625 1 91.94 28 LEU B O 1
ATOM 1336 N N . GLU B 1 29 ? 9.484 18.219 8.375 1 91.19 29 GLU B N 1
ATOM 1337 C CA . GLU B 1 29 ? 10.773 18.391 9.031 1 91.19 29 GLU B CA 1
ATOM 1338 C C . GLU B 1 29 ? 10.617 18.469 10.547 1 91.19 29 GLU B C 1
ATOM 1340 O O . GLU B 1 29 ? 11.531 18.094 11.289 1 91.19 29 GLU B O 1
ATOM 1345 N N . ASN B 1 30 ? 9.445 18.812 10.992 1 91.69 30 ASN B N 1
ATOM 1346 C CA . ASN B 1 30 ? 9.359 19.188 12.398 1 91.69 30 ASN B CA 1
ATOM 1347 C C . ASN B 1 30 ? 8.422 18.25 13.172 1 91.69 30 ASN B C 1
ATOM 1349 O O . ASN B 1 30 ? 8.414 18.266 14.406 1 91.69 30 ASN B O 1
ATOM 1353 N N . GLU B 1 31 ? 7.676 17.484 12.461 1 93.94 31 GLU B N 1
ATOM 1354 C CA . GLU B 1 31 ? 6.664 16.672 13.133 1 93.94 31 GLU B CA 1
ATOM 1355 C C . GLU B 1 31 ? 6.961 15.18 12.984 1 93.94 31 GLU B C 1
ATOM 1357 O O . GLU B 1 31 ? 7.703 14.773 12.086 1 93.94 31 GLU B O 1
ATOM 1362 N N . ARG B 1 32 ? 6.426 14.453 13.906 1 94.75 32 ARG B N 1
ATOM 1363 C CA . ARG B 1 32 ? 6.496 13 13.805 1 94.75 32 ARG B CA 1
ATOM 1364 C C . ARG B 1 32 ? 5.312 12.438 13.023 1 94.75 32 ARG B C 1
ATOM 1366 O O . ARG B 1 32 ? 4.156 12.695 13.375 1 94.75 32 ARG B O 1
ATOM 1373 N N . LEU B 1 33 ? 5.637 11.703 12.023 1 97.81 33 LEU B N 1
ATOM 1374 C CA . LEU B 1 33 ? 4.59 11.219 11.141 1 97.81 33 LEU B CA 1
ATOM 1375 C C . LEU B 1 33 ? 4.449 9.703 11.242 1 97.81 33 LEU B C 1
ATOM 1377 O O . LEU B 1 33 ? 5.441 8.992 11.391 1 97.81 33 LEU B O 1
ATOM 1381 N N . ALA B 1 34 ? 3.262 9.227 11.266 1 98.31 34 ALA B N 1
ATOM 1382 C CA . ALA B 1 34 ? 2.957 7.828 10.969 1 98.31 34 ALA B CA 1
ATOM 1383 C C . ALA B 1 34 ? 2.555 7.652 9.508 1 98.31 34 ALA B C 1
ATOM 1385 O O . ALA B 1 34 ? 1.63 8.312 9.023 1 98.31 34 ALA B O 1
ATOM 1386 N N . ILE B 1 35 ? 3.219 6.816 8.828 1 98.56 35 ILE B N 1
ATOM 1387 C CA . ILE B 1 35 ? 2.992 6.605 7.402 1 98.56 35 ILE B CA 1
ATOM 1388 C C . ILE B 1 35 ? 2.59 5.152 7.156 1 98.56 35 ILE B C 1
ATOM 1390 O O . ILE B 1 35 ? 3.316 4.227 7.527 1 98.56 35 ILE B O 1
ATOM 1394 N N . SER B 1 36 ? 1.428 4.949 6.578 1 98.75 36 SER B N 1
ATOM 1395 C CA . SER B 1 36 ? 0.985 3.598 6.25 1 98.75 36 SER B CA 1
ATOM 1396 C C . SER B 1 36 ? 1.708 3.061 5.02 1 98.75 36 SER B C 1
ATOM 1398 O O . SER B 1 36 ? 2.107 3.83 4.145 1 98.75 36 SER B O 1
ATOM 1400 N N . PRO B 1 37 ? 1.825 1.765 4.887 1 98.81 37 PRO B N 1
ATOM 1401 C CA . PRO B 1 37 ? 2.379 1.185 3.662 1 98.81 37 PRO B CA 1
ATOM 1402 C C . PRO B 1 37 ? 1.591 1.575 2.414 1 98.81 37 PRO B C 1
ATOM 1404 O O . PRO B 1 37 ? 2.16 1.678 1.325 1 98.81 37 PRO B O 1
ATOM 1407 N N . LEU B 1 38 ? 0.293 1.787 2.539 1 98.88 38 LEU B N 1
ATOM 1408 C CA . LEU B 1 38 ? -0.535 2.195 1.41 1 98.88 38 LEU B CA 1
ATOM 1409 C C . LEU B 1 38 ? -0.103 3.561 0.885 1 98.88 38 LEU B C 1
ATOM 1411 O O . LEU B 1 38 ? 0 3.758 -0.328 1 98.88 38 LEU B O 1
ATOM 1415 N N . VAL B 1 39 ? 0.211 4.449 1.812 1 98.81 39 VAL B N 1
ATOM 1416 C CA . VAL B 1 39 ? 0.651 5.797 1.46 1 98.81 39 VAL B CA 1
ATOM 1417 C C . VAL B 1 39 ? 2.039 5.738 0.827 1 98.81 39 VAL B C 1
ATOM 1419 O O . VAL B 1 39 ? 2.328 6.473 -0.119 1 98.81 39 VAL B O 1
ATOM 1422 N N . VAL B 1 40 ? 2.914 4.863 1.297 1 98.69 40 VAL B N 1
ATOM 1423 C CA . VAL B 1 40 ? 4.242 4.684 0.72 1 98.69 40 VAL B CA 1
ATOM 1424 C C . VAL B 1 40 ? 4.117 4.258 -0.741 1 98.69 40 VAL B C 1
ATOM 1426 O O . VAL B 1 40 ? 4.785 4.812 -1.616 1 98.69 40 VAL B O 1
ATOM 1429 N N . THR B 1 41 ? 3.279 3.324 -0.998 1 98.62 41 THR B N 1
ATOM 1430 C CA . THR B 1 41 ? 3.076 2.818 -2.352 1 98.62 41 THR B CA 1
ATOM 1431 C C . THR B 1 41 ? 2.5 3.908 -3.254 1 98.62 41 THR B C 1
ATOM 1433 O O . THR B 1 41 ? 2.951 4.082 -4.387 1 98.62 41 THR B O 1
ATOM 1436 N N . GLU B 1 42 ? 1.508 4.594 -2.773 1 98.56 42 GLU B N 1
ATOM 1437 C CA . GLU B 1 42 ? 0.901 5.672 -3.549 1 98.56 42 GLU B CA 1
ATOM 1438 C C . GLU B 1 42 ? 1.92 6.762 -3.871 1 98.56 42 GLU B C 1
ATOM 1440 O O . GLU B 1 42 ? 1.938 7.293 -4.984 1 98.56 42 GLU B O 1
ATOM 1445 N N . LEU B 1 43 ? 2.701 7.121 -2.895 1 98.62 43 LEU B N 1
ATOM 1446 C CA . LEU B 1 43 ? 3.717 8.148 -3.094 1 98.62 43 LEU B CA 1
ATOM 1447 C C . LEU B 1 43 ? 4.711 7.727 -4.168 1 98.62 43 LEU B C 1
ATOM 1449 O O . LEU B 1 43 ? 5.047 8.516 -5.055 1 98.62 43 LEU B O 1
ATOM 1453 N N . ASP B 1 44 ? 5.199 6.496 -4.094 1 98.62 44 ASP B N 1
ATOM 1454 C CA . ASP B 1 44 ? 6.125 5.977 -5.098 1 98.62 44 ASP B CA 1
ATOM 1455 C C . ASP B 1 44 ? 5.527 6.078 -6.5 1 98.62 44 ASP B C 1
ATOM 1457 O O . ASP B 1 44 ? 6.195 6.527 -7.434 1 98.62 44 ASP B O 1
ATOM 1461 N N . HIS B 1 45 ? 4.27 5.68 -6.656 1 98.19 45 HIS B N 1
ATOM 1462 C CA . HIS B 1 45 ? 3.594 5.719 -7.945 1 98.19 45 HIS B CA 1
ATOM 1463 C C . HIS B 1 45 ? 3.451 7.148 -8.453 1 98.19 45 HIS B C 1
ATOM 1465 O O . HIS B 1 45 ? 3.682 7.422 -9.633 1 98.19 45 HIS B O 1
ATOM 1471 N N . LEU B 1 46 ? 3.053 8.016 -7.578 1 97.81 46 LEU B N 1
ATOM 1472 C CA . LEU B 1 46 ? 2.816 9.406 -7.949 1 97.81 46 LEU B CA 1
ATOM 1473 C C . LEU B 1 46 ? 4.113 10.078 -8.383 1 97.81 46 LEU B C 1
ATOM 1475 O O . LEU B 1 46 ? 4.145 10.773 -9.398 1 97.81 46 LEU B O 1
ATOM 1479 N N . VAL B 1 47 ? 5.172 9.922 -7.578 1 98.06 47 VAL B N 1
ATOM 1480 C CA . VAL B 1 47 ? 6.457 10.531 -7.898 1 98.06 47 VAL B CA 1
ATOM 1481 C C . VAL B 1 47 ? 7 9.945 -9.203 1 98.06 47 VAL B C 1
ATOM 1483 O O . VAL B 1 47 ? 7.492 10.68 -10.062 1 98.06 47 VAL B O 1
ATOM 1486 N N . HIS B 1 48 ? 6.898 8.625 -9.352 1 97.88 48 HIS B N 1
ATOM 1487 C CA . HIS B 1 48 ? 7.34 7.984 -10.586 1 97.88 48 HIS B CA 1
ATOM 1488 C C . HIS B 1 48 ? 6.605 8.555 -11.797 1 97.88 48 HIS B C 1
ATOM 1490 O O . HIS B 1 48 ? 7.227 8.875 -12.812 1 97.88 48 HIS B O 1
ATOM 1496 N N . ARG B 1 49 ? 5.309 8.656 -11.641 1 97.19 49 ARG B N 1
ATOM 1497 C CA . ARG B 1 49 ? 4.469 9.133 -12.734 1 97.19 49 ARG B CA 1
ATOM 1498 C C . ARG B 1 49 ? 4.801 10.57 -13.094 1 97.19 49 ARG B C 1
ATOM 1500 O O . ARG B 1 49 ? 4.969 10.906 -14.273 1 97.19 49 ARG B O 1
ATOM 1507 N N . ASP B 1 50 ? 4.98 11.461 -12.18 1 96.62 50 ASP B N 1
ATOM 1508 C CA . ASP B 1 50 ? 5.035 12.898 -12.422 1 96.62 50 ASP B CA 1
ATOM 1509 C C . ASP B 1 50 ? 6.48 13.375 -12.562 1 96.62 50 ASP B C 1
ATOM 1511 O O . ASP B 1 50 ? 6.75 14.359 -13.25 1 96.62 50 ASP B O 1
ATOM 1515 N N . LEU B 1 51 ? 7.457 12.672 -11.867 1 96.56 51 LEU B N 1
ATOM 1516 C CA . LEU B 1 51 ? 8.812 13.195 -11.797 1 96.56 51 LEU B CA 1
ATOM 1517 C C . LEU B 1 51 ? 9.82 12.18 -12.312 1 96.56 51 LEU B C 1
ATOM 1519 O O . LEU B 1 51 ? 11.016 12.477 -12.422 1 96.56 51 LEU B O 1
ATOM 1523 N N . GLY B 1 52 ? 9.414 10.992 -12.586 1 96.94 52 GLY B N 1
ATOM 1524 C CA . GLY B 1 52 ? 10.266 9.977 -13.172 1 96.94 52 GLY B CA 1
ATOM 1525 C C . GLY B 1 52 ? 10.844 9.023 -12.141 1 96.94 52 GLY B C 1
ATOM 1526 O O . GLY B 1 52 ? 10.781 9.281 -10.938 1 96.94 52 GLY B O 1
ATOM 1527 N N . PHE B 1 53 ? 11.445 7.949 -12.617 1 97.62 53 PHE B N 1
ATOM 1528 C CA . PHE B 1 53 ? 11.938 6.84 -11.805 1 97.62 53 PHE B CA 1
ATOM 1529 C C . PHE B 1 53 ? 13.07 7.293 -10.891 1 97.62 53 PHE B C 1
ATOM 1531 O O . PHE B 1 53 ? 13.078 6.996 -9.695 1 97.62 53 PHE B O 1
ATOM 1538 N N . PRO B 1 54 ? 14.086 8.086 -11.383 1 97.75 54 PRO B N 1
ATOM 1539 C CA . PRO B 1 54 ? 15.164 8.523 -10.484 1 97.75 54 PRO B CA 1
ATOM 1540 C C . PRO B 1 54 ? 14.656 9.336 -9.297 1 97.75 54 PRO B C 1
ATOM 1542 O O . PRO B 1 54 ? 15.148 9.18 -8.18 1 97.75 54 PRO B O 1
ATOM 1545 N N . ALA B 1 55 ? 13.641 10.148 -9.539 1 97.69 55 ALA B N 1
ATOM 1546 C CA . ALA B 1 55 ? 13.055 10.938 -8.461 1 97.69 55 ALA B CA 1
ATOM 1547 C C . ALA B 1 55 ? 12.352 10.055 -7.441 1 97.69 55 ALA B C 1
ATOM 1549 O O . ALA B 1 55 ? 12.445 10.273 -6.234 1 97.69 55 ALA B O 1
ATOM 1550 N N . ALA B 1 56 ? 11.617 9.086 -7.938 1 98.25 56 ALA B N 1
ATOM 1551 C CA . ALA B 1 56 ? 10.938 8.148 -7.047 1 98.25 56 ALA B CA 1
ATOM 1552 C C . ALA B 1 56 ? 11.945 7.418 -6.16 1 98.25 56 ALA B C 1
ATOM 1554 O O . ALA B 1 56 ? 11.719 7.262 -4.957 1 98.25 56 ALA B O 1
ATOM 1555 N N . MET B 1 57 ? 13.07 6.973 -6.75 1 98.38 57 MET B N 1
ATOM 1556 C CA . MET B 1 57 ? 14.117 6.309 -5.984 1 98.38 57 MET B CA 1
ATOM 1557 C C . MET B 1 57 ? 14.672 7.227 -4.902 1 98.38 57 MET B C 1
ATOM 1559 O O . MET B 1 57 ? 14.898 6.797 -3.77 1 98.38 57 MET B O 1
ATOM 1563 N N . GLN B 1 58 ? 14.875 8.438 -5.199 1 97.94 58 GLN B N 1
ATOM 1564 C CA . GLN B 1 58 ? 15.43 9.406 -4.254 1 97.94 58 GLN B CA 1
ATOM 1565 C C . GLN B 1 58 ? 14.445 9.688 -3.119 1 97.94 58 GLN B C 1
ATOM 1567 O O . GLN B 1 58 ? 14.844 9.766 -1.955 1 97.94 58 GLN B O 1
ATOM 1572 N N . VAL B 1 59 ? 13.219 9.859 -3.469 1 97.69 59 VAL B N 1
ATOM 1573 C CA . VAL B 1 59 ? 12.195 10.141 -2.471 1 97.69 59 VAL B CA 1
ATOM 1574 C C . VAL B 1 59 ? 12.062 8.961 -1.513 1 97.69 59 VAL B C 1
ATOM 1576 O O . VAL B 1 59 ? 11.969 9.148 -0.297 1 97.69 59 VAL B O 1
ATOM 1579 N N . MET B 1 60 ? 12.039 7.734 -2.066 1 98.12 60 MET B N 1
ATOM 1580 C CA . MET B 1 60 ? 11.938 6.551 -1.219 1 98.12 60 MET B CA 1
ATOM 1581 C C . MET B 1 60 ? 13.156 6.426 -0.311 1 98.12 60 MET B C 1
ATOM 1583 O O . MET B 1 60 ? 13.031 6.027 0.849 1 98.12 60 MET B O 1
ATOM 1587 N N . GLU B 1 61 ? 14.312 6.746 -0.847 1 97.56 61 GLU B N 1
ATOM 1588 C CA . GLU B 1 61 ? 15.523 6.738 -0.032 1 97.56 61 GLU B CA 1
ATOM 1589 C C . GLU B 1 61 ? 15.43 7.75 1.107 1 97.56 61 GLU B C 1
ATOM 1591 O O . GLU B 1 61 ? 15.789 7.441 2.246 1 97.56 61 GLU B O 1
ATOM 1596 N N . ALA B 1 62 ? 14.984 8.906 0.812 1 96.06 62 ALA B N 1
ATOM 1597 C CA . ALA B 1 62 ? 14.82 9.945 1.825 1 96.06 62 ALA B CA 1
ATOM 1598 C C . ALA B 1 62 ? 13.805 9.523 2.887 1 96.06 62 ALA B C 1
ATOM 1600 O O . ALA B 1 62 ? 14.031 9.727 4.082 1 96.06 62 ALA B O 1
ATOM 1601 N N . LEU B 1 63 ? 12.742 8.969 2.449 1 96.25 63 LEU B N 1
ATOM 1602 C CA . LEU B 1 63 ? 11.703 8.5 3.365 1 96.25 63 LEU B CA 1
ATOM 1603 C C . LEU B 1 63 ? 12.25 7.414 4.285 1 96.25 63 LEU B C 1
ATOM 1605 O O . LEU B 1 63 ? 12.023 7.453 5.496 1 96.25 63 LEU B O 1
ATOM 1609 N N . ASN B 1 64 ? 12.938 6.414 3.73 1 97.12 64 ASN B N 1
ATOM 1610 C CA . ASN B 1 64 ? 13.539 5.344 4.512 1 97.12 64 ASN B CA 1
ATOM 1611 C C . ASN B 1 64 ? 14.508 5.887 5.559 1 97.12 64 ASN B C 1
ATOM 1613 O O . ASN B 1 64 ? 14.523 5.422 6.699 1 97.12 64 ASN B O 1
ATOM 1617 N N . SER B 1 65 ? 15.312 6.828 5.141 1 96.19 65 SER B N 1
ATOM 1618 C CA . SER B 1 65 ? 16.281 7.426 6.051 1 96.19 65 SER B CA 1
ATOM 1619 C C . SER B 1 65 ? 15.594 8.102 7.234 1 96.19 65 SER B C 1
ATOM 1621 O O . SER B 1 65 ? 16.016 7.938 8.383 1 96.19 65 SER B O 1
ATOM 1623 N N . ARG B 1 66 ? 14.523 8.766 6.977 1 94.56 66 ARG B N 1
ATOM 1624 C CA . ARG B 1 66 ? 13.789 9.461 8.023 1 94.56 66 ARG B CA 1
ATOM 1625 C C . ARG B 1 66 ? 13.078 8.469 8.945 1 94.56 66 ARG B C 1
ATOM 1627 O O . ARG B 1 66 ? 12.938 8.719 10.141 1 94.56 66 ARG B O 1
ATOM 1634 N N . MET B 1 67 ? 12.656 7.402 8.398 1 95.75 67 MET B N 1
ATOM 1635 C CA . MET B 1 67 ? 12.078 6.348 9.234 1 95.75 67 MET B CA 1
ATOM 1636 C C . MET B 1 67 ? 13.156 5.684 10.086 1 95.75 67 MET B C 1
ATOM 1638 O O . MET B 1 67 ? 12.922 5.383 11.258 1 95.75 67 MET B O 1
ATOM 1642 N N . ASP B 1 68 ? 14.289 5.535 9.539 1 94.06 68 ASP B N 1
ATOM 1643 C CA . ASP B 1 68 ? 15.414 4.93 10.242 1 94.06 68 ASP B CA 1
ATOM 1644 C C . ASP B 1 68 ? 15.836 5.789 11.438 1 94.06 68 ASP B C 1
ATOM 1646 O O . ASP B 1 68 ? 16.203 5.262 12.484 1 94.06 68 ASP B O 1
ATOM 1650 N N . ASP B 1 69 ? 15.727 7.047 11.266 1 93.25 69 ASP B N 1
ATOM 1651 C CA . ASP B 1 69 ? 16.172 7.98 12.297 1 93.25 69 ASP B CA 1
ATOM 1652 C C . ASP B 1 69 ? 15.078 8.195 13.344 1 93.25 69 ASP B C 1
ATOM 1654 O O . ASP B 1 69 ? 15.289 8.906 14.328 1 93.25 69 ASP B O 1
ATOM 1658 N N . GLY B 1 70 ? 13.953 7.605 13.133 1 90.5 70 GLY B N 1
ATOM 1659 C CA . GLY B 1 70 ? 12.875 7.664 14.102 1 90.5 70 GLY B CA 1
ATOM 1660 C C . GLY B 1 70 ? 11.977 8.875 13.93 1 90.5 70 GLY B C 1
ATOM 1661 O O . GLY B 1 70 ? 11.078 9.109 14.734 1 90.5 70 GLY B O 1
ATOM 1662 N N . GLN B 1 71 ? 12.227 9.656 12.875 1 90.56 71 GLN B N 1
ATOM 1663 C CA . GLN B 1 71 ? 11.383 10.82 12.609 1 90.56 71 GLN B CA 1
ATOM 1664 C C . GLN B 1 71 ? 9.992 10.391 12.141 1 90.56 71 GLN B C 1
ATOM 1666 O O . GLN B 1 71 ? 8.992 11.031 12.484 1 90.56 71 GLN B O 1
ATOM 1671 N N . TYR B 1 72 ? 10.008 9.344 11.312 1 96.06 72 TYR B N 1
ATOM 1672 C CA . TYR B 1 72 ? 8.75 8.773 10.836 1 96.06 72 TYR B CA 1
ATOM 1673 C C . TYR B 1 72 ? 8.578 7.34 11.336 1 96.06 72 TYR B C 1
ATOM 1675 O O . TYR B 1 72 ? 9.562 6.648 11.602 1 96.06 72 TYR B O 1
ATOM 1683 N N . ARG B 1 73 ? 7.371 7.02 11.5 1 97.19 73 ARG B N 1
ATOM 1684 C CA . ARG B 1 73 ? 7.016 5.645 11.828 1 97.19 73 ARG B CA 1
ATOM 1685 C C . ARG B 1 73 ? 6.277 4.98 10.672 1 97.19 73 ARG B C 1
ATOM 1687 O O . ARG B 1 73 ? 5.254 5.488 10.211 1 97.19 73 ARG B O 1
ATOM 1694 N N . LEU B 1 74 ? 6.805 3.885 10.203 1 98.44 74 LEU B N 1
ATOM 1695 C CA . LEU B 1 74 ? 6.027 3.031 9.312 1 98.44 74 LEU B CA 1
ATOM 1696 C C . LEU B 1 74 ? 4.945 2.281 10.086 1 98.44 74 LEU B C 1
ATOM 1698 O O . LEU B 1 74 ? 5.246 1.349 10.836 1 98.44 74 LEU B O 1
ATOM 1702 N N . ALA B 1 75 ? 3.723 2.652 9.898 1 98.31 75 ALA B N 1
ATOM 1703 C CA . ALA B 1 75 ? 2.631 2.039 10.648 1 98.31 75 ALA B CA 1
ATOM 1704 C C . ALA B 1 75 ? 2.387 0.605 10.188 1 98.31 75 ALA B C 1
ATOM 1706 O O . ALA B 1 75 ? 2.363 0.327 8.992 1 98.31 75 ALA B O 1
ATOM 1707 N N . GLU B 1 76 ? 2.281 -0.278 11.156 1 97.56 76 GLU B N 1
ATOM 1708 C CA . GLU B 1 76 ? 1.859 -1.637 10.828 1 97.56 76 GLU B CA 1
ATOM 1709 C C . GLU B 1 76 ? 0.409 -1.665 10.359 1 97.56 76 GLU B C 1
ATOM 1711 O O . GLU B 1 76 ? -0.446 -0.977 10.914 1 97.56 76 GLU B O 1
ATOM 1716 N N . LEU B 1 77 ? 0.163 -2.396 9.281 1 98.25 77 LEU B N 1
ATOM 1717 C CA . LEU B 1 77 ? -1.209 -2.617 8.836 1 98.25 77 LEU B CA 1
ATOM 1718 C C . LEU B 1 77 ? -1.702 -3.996 9.266 1 98.25 77 LEU B C 1
ATOM 1720 O O . LEU B 1 77 ? -1.172 -5.016 8.82 1 98.25 77 LEU B O 1
ATOM 1724 N N . LYS B 1 78 ? -2.674 -4.004 10.109 1 97.94 78 LYS B N 1
ATOM 1725 C CA . LYS B 1 78 ? -3.268 -5.25 10.586 1 97.94 78 LYS B CA 1
ATOM 1726 C C . LYS B 1 78 ? -4.559 -5.566 9.836 1 97.94 78 LYS B C 1
ATOM 1728 O O . LYS B 1 78 ? -5.191 -4.672 9.273 1 97.94 78 LYS B O 1
ATOM 1733 N N . LEU B 1 79 ? -4.844 -6.859 9.891 1 97.5 79 LEU B N 1
ATOM 1734 C CA . LEU B 1 79 ? -6.094 -7.273 9.266 1 97.5 79 LEU B CA 1
ATOM 1735 C C . LEU B 1 79 ? -7.281 -6.543 9.891 1 97.5 79 LEU B C 1
ATOM 1737 O O . LEU B 1 79 ? -8.234 -6.188 9.195 1 97.5 79 LEU B O 1
ATOM 1741 N N . THR B 1 80 ? -7.277 -6.297 11.203 1 97.75 80 THR B N 1
ATOM 1742 C CA . THR B 1 80 ? -8.344 -5.578 11.898 1 97.75 80 THR B CA 1
ATOM 1743 C C . THR B 1 80 ? -8.445 -4.145 11.391 1 97.75 80 THR B C 1
ATOM 1745 O O . THR B 1 80 ? -9.539 -3.574 11.336 1 97.75 80 THR B O 1
AT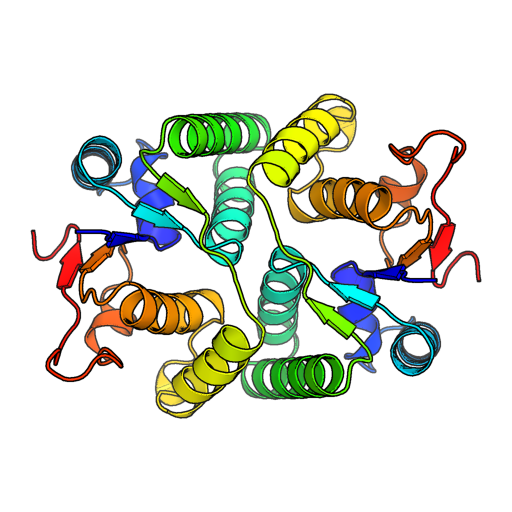OM 1748 N N . ASP B 1 81 ? -7.312 -3.551 11.023 1 98.56 81 ASP B N 1
ATOM 1749 C CA . ASP B 1 81 ? -7.324 -2.211 10.445 1 98.56 81 ASP B CA 1
ATOM 1750 C C . ASP B 1 81 ? -8.062 -2.199 9.109 1 98.56 81 ASP B C 1
ATOM 1752 O O . ASP B 1 81 ? -8.844 -1.282 8.828 1 98.56 81 ASP B O 1
ATOM 1756 N N . LEU B 1 82 ? -7.812 -3.217 8.227 1 98.62 82 LEU B N 1
ATOM 1757 C CA . LEU B 1 82 ? -8.469 -3.307 6.93 1 98.62 82 LEU B CA 1
ATOM 1758 C C . LEU B 1 82 ? -9.977 -3.473 7.09 1 98.62 82 LEU B C 1
ATOM 1760 O O . LEU B 1 82 ? -10.75 -2.861 6.355 1 98.62 82 LEU B O 1
ATOM 1764 N N . ARG B 1 83 ? -10.359 -4.238 8.039 1 98.12 83 ARG B N 1
ATOM 1765 C CA . ARG B 1 83 ? -11.781 -4.449 8.289 1 98.12 83 ARG B CA 1
ATOM 1766 C C . ARG B 1 83 ? -12.453 -3.158 8.75 1 98.12 83 ARG B C 1
ATOM 1768 O O . ARG B 1 83 ? -13.516 -2.793 8.25 1 98.12 83 ARG B O 1
ATOM 1775 N N . THR B 1 84 ? -11.812 -2.516 9.703 1 98.69 84 THR B N 1
ATOM 1776 C CA . THR B 1 84 ? -12.359 -1.254 10.188 1 98.69 84 THR B CA 1
ATOM 1777 C C . THR B 1 84 ? -12.383 -0.208 9.078 1 98.69 84 THR B C 1
ATOM 1779 O O . THR B 1 84 ? -13.312 0.596 8.992 1 98.69 84 THR B O 1
ATOM 1782 N N . ALA B 1 85 ? -11.344 -0.204 8.219 1 98.81 85 ALA B N 1
ATOM 1783 C CA . ALA B 1 85 ? -11.305 0.713 7.086 1 98.81 85 ALA B CA 1
ATOM 1784 C C . ALA B 1 85 ? -12.484 0.477 6.148 1 98.81 85 ALA B C 1
ATOM 1786 O O . ALA B 1 85 ? -13.055 1.426 5.605 1 98.81 85 ALA B O 1
ATOM 1787 N N . GLN B 1 86 ? -12.828 -0.786 5.922 1 98.38 86 GLN B N 1
ATOM 1788 C CA . GLN B 1 86 ? -13.984 -1.116 5.102 1 98.38 86 GLN B CA 1
ATOM 1789 C C . GLN B 1 86 ? -15.266 -0.556 5.707 1 98.38 86 GLN B C 1
ATOM 1791 O O . GLN B 1 86 ? -16.156 -0.09 4.984 1 98.38 86 GLN B O 1
ATOM 1796 N N . GLU B 1 87 ? -15.391 -0.609 7.035 1 98.62 87 GLU B N 1
ATOM 1797 C CA . GLU B 1 87 ? -16.547 -0.039 7.723 1 98.62 87 GLU B CA 1
ATOM 1798 C C . GLU B 1 87 ? -16.609 1.475 7.539 1 98.62 87 GLU B C 1
ATOM 1800 O O . GLU B 1 87 ? -17.688 2.041 7.348 1 98.62 87 GLU B O 1
ATOM 1805 N N . VAL B 1 88 ? -15.477 2.104 7.617 1 98.81 88 VAL B N 1
ATOM 1806 C CA . VAL B 1 88 ? -15.398 3.545 7.391 1 98.81 88 VAL B CA 1
ATOM 1807 C C . VAL B 1 88 ? -15.859 3.871 5.973 1 98.81 88 VAL B C 1
ATOM 1809 O O . VAL B 1 88 ? -16.656 4.797 5.77 1 98.81 88 VAL B O 1
ATOM 1812 N N . ARG B 1 89 ? -15.383 3.1 4.957 1 98.69 89 ARG B N 1
ATOM 1813 C CA . ARG B 1 89 ? -15.758 3.338 3.562 1 98.69 89 ARG B CA 1
ATOM 1814 C C . ARG B 1 89 ? -17.25 3.131 3.35 1 98.69 89 ARG B C 1
ATOM 1816 O O . ARG B 1 89 ? -17.875 3.84 2.557 1 98.69 89 ARG B O 1
ATOM 1823 N N . ARG B 1 90 ? -17.797 2.197 4.039 1 98.25 90 ARG B N 1
ATOM 1824 C CA . ARG B 1 90 ? -19.234 1.961 3.955 1 98.25 90 ARG B CA 1
ATOM 1825 C C . ARG B 1 90 ? -20.016 3.107 4.586 1 98.25 90 ARG B C 1
ATOM 1827 O O . ARG B 1 90 ? -21.031 3.553 4.039 1 98.25 90 ARG B O 1
ATOM 1834 N N . LYS B 1 91 ? -19.594 3.545 5.758 1 98.25 91 LYS B N 1
ATOM 1835 C CA . LYS B 1 91 ? -20.234 4.637 6.477 1 98.25 91 LYS B CA 1
ATOM 1836 C C . LYS B 1 91 ? -20.297 5.902 5.621 1 98.25 91 LYS B C 1
ATOM 1838 O O . LYS B 1 91 ? -21.297 6.629 5.641 1 98.25 91 LYS B O 1
ATOM 1843 N N . TYR B 1 92 ? -19.203 6.148 4.906 1 98.25 92 TYR B N 1
ATOM 1844 C CA . TYR B 1 92 ? -19.109 7.352 4.09 1 98.25 92 TYR B CA 1
ATOM 1845 C C . TYR B 1 92 ? -19.125 7.012 2.607 1 98.25 92 TYR B C 1
ATOM 1847 O O . TYR B 1 92 ? -18.312 7.508 1.835 1 98.25 92 TYR B O 1
ATOM 1855 N N . GLU B 1 93 ? -19.969 6.129 2.225 1 96.94 93 GLU B N 1
ATOM 1856 C CA . GLU B 1 93 ? -20.016 5.59 0.87 1 96.94 93 GLU B CA 1
ATOM 1857 C C . GLU B 1 93 ? -20.188 6.703 -0.161 1 96.94 93 GLU B C 1
ATOM 1859 O O . GLU B 1 93 ? -19.641 6.617 -1.268 1 96.94 93 GLU B O 1
ATOM 1864 N N . GLY B 1 94 ? -20.844 7.762 0.202 1 96.81 94 GLY B N 1
ATOM 1865 C CA . GLY B 1 94 ? -21.047 8.891 -0.692 1 96.81 94 GLY B CA 1
ATOM 1866 C C . GLY B 1 94 ? -19.75 9.555 -1.119 1 96.81 94 GLY B C 1
ATOM 1867 O O . GLY B 1 94 ? -19.688 10.18 -2.18 1 96.81 94 GLY B O 1
ATOM 1868 N N . LEU B 1 95 ? -18.688 9.383 -0.343 1 97.31 95 LEU B N 1
ATOM 1869 C CA . LEU B 1 95 ? -17.406 10 -0.621 1 97.31 95 LEU B CA 1
ATOM 1870 C C . LEU B 1 95 ? -16.547 9.102 -1.521 1 97.31 95 LEU B C 1
ATOM 1872 O O . LEU B 1 95 ? -15.555 9.555 -2.09 1 97.31 95 LEU B O 1
ATOM 1876 N N . ARG B 1 96 ? -16.891 7.754 -1.596 1 97.31 96 ARG B N 1
ATOM 1877 C CA . ARG B 1 96 ? -16.141 6.781 -2.377 1 97.31 96 ARG B CA 1
ATOM 1878 C C . ARG B 1 96 ? -14.656 6.832 -2.023 1 97.31 96 ARG B C 1
ATOM 1880 O O . ARG B 1 96 ? -13.805 6.953 -2.908 1 97.31 96 ARG B O 1
ATOM 1887 N N . LEU B 1 97 ? -14.391 6.738 -0.777 1 97.81 97 LEU B N 1
ATOM 1888 C CA . LEU B 1 97 ? -13.031 6.82 -0.255 1 97.81 97 LEU B CA 1
ATOM 1889 C C . LEU B 1 97 ? -12.156 5.707 -0.831 1 97.81 97 LEU B C 1
ATOM 1891 O O . LEU B 1 97 ? -12.609 4.57 -0.973 1 97.81 97 LEU B O 1
ATOM 1895 N N . ASP B 1 98 ? -10.93 6.066 -1.167 1 97 98 ASP B N 1
ATOM 1896 C CA . ASP B 1 98 ? -10 4.98 -1.457 1 97 98 ASP B CA 1
ATOM 1897 C C . ASP B 1 98 ? -9.539 4.293 -0.173 1 97 98 ASP B C 1
ATOM 1899 O O . ASP B 1 98 ? -9.859 4.746 0.928 1 97 98 ASP B O 1
ATOM 1903 N N . LEU B 1 99 ? -8.906 3.232 -0.288 1 98.5 99 LEU B N 1
ATOM 1904 C CA . LEU B 1 99 ? -8.539 2.418 0.866 1 98.5 99 LEU B CA 1
ATOM 1905 C C . LEU B 1 99 ? -7.539 3.152 1.754 1 98.5 99 LEU B C 1
ATOM 1907 O O . LEU B 1 99 ? -7.605 3.053 2.982 1 98.5 99 LEU B O 1
ATOM 1911 N N . ALA B 1 100 ? -6.574 3.887 1.176 1 98.44 100 ALA B N 1
ATOM 1912 C CA . ALA B 1 100 ? -5.555 4.605 1.934 1 98.44 100 ALA B CA 1
ATOM 1913 C C . ALA B 1 100 ? -6.184 5.68 2.818 1 98.44 100 ALA B C 1
ATOM 1915 O O . ALA B 1 100 ? -5.746 5.891 3.953 1 98.44 100 ALA B O 1
ATOM 1916 N N . ASP B 1 101 ? -7.211 6.371 2.342 1 98.31 101 ASP B N 1
ATOM 1917 C CA . ASP B 1 101 ? -7.91 7.371 3.143 1 98.31 101 ASP B CA 1
ATOM 1918 C C . ASP B 1 101 ? -8.562 6.734 4.367 1 98.31 101 ASP B C 1
ATOM 1920 O O . ASP B 1 101 ? -8.422 7.234 5.484 1 98.31 101 ASP B O 1
ATOM 1924 N N . ALA B 1 102 ? -9.266 5.66 4.152 1 98.81 102 ALA B N 1
ATOM 1925 C CA . ALA B 1 102 ? -9.953 4.977 5.242 1 98.81 102 ALA B CA 1
ATOM 1926 C C . ALA B 1 102 ? -8.961 4.426 6.258 1 98.81 102 ALA B C 1
ATOM 1928 O O . ALA B 1 102 ? -9.188 4.504 7.469 1 98.81 102 ALA B O 1
ATOM 1929 N N . VAL B 1 103 ? -7.867 3.875 5.801 1 98.81 103 VAL B N 1
ATOM 1930 C CA . VAL B 1 103 ? -6.824 3.377 6.691 1 98.81 103 VAL B CA 1
ATOM 1931 C C . VAL B 1 103 ? -6.234 4.535 7.492 1 98.81 103 VAL B C 1
ATOM 1933 O O . VAL B 1 103 ? -5.883 4.371 8.664 1 98.81 103 VAL B O 1
ATOM 1936 N N . GLY B 1 104 ? -6.117 5.715 6.84 1 98.81 104 GLY B N 1
ATOM 1937 C CA . GLY B 1 104 ? -5.684 6.887 7.578 1 98.81 104 GLY B CA 1
ATOM 1938 C C . GLY B 1 104 ? -6.555 7.191 8.781 1 98.81 104 GLY B C 1
ATOM 1939 O O . GLY B 1 104 ? -6.047 7.535 9.852 1 98.81 104 GLY B O 1
ATOM 1940 N N . VAL B 1 105 ? -7.848 7.055 8.633 1 98.88 105 VAL B N 1
ATOM 1941 C CA . VAL B 1 105 ? -8.797 7.27 9.719 1 98.88 105 VAL B CA 1
ATOM 1942 C C . VAL B 1 105 ? -8.562 6.238 10.82 1 98.88 105 VAL B C 1
ATOM 1944 O O . VAL B 1 105 ? -8.555 6.582 12.008 1 98.88 105 VAL B O 1
ATOM 1947 N N . VAL B 1 106 ? -8.359 5.02 10.469 1 98.88 106 VAL B N 1
ATOM 1948 C CA . VAL B 1 106 ? -8.148 3.926 11.414 1 98.88 106 VAL B CA 1
ATOM 1949 C C . VAL B 1 106 ? -6.84 4.145 12.18 1 98.88 106 VAL B C 1
ATOM 1951 O O . VAL B 1 106 ? -6.789 3.965 13.398 1 98.88 106 VAL B O 1
ATOM 1954 N N . LEU B 1 107 ? -5.789 4.551 11.477 1 98.81 107 LEU B N 1
ATOM 1955 C CA . LEU B 1 107 ? -4.496 4.793 12.109 1 98.81 107 LEU B CA 1
ATOM 1956 C C . LEU B 1 107 ? -4.574 5.98 13.062 1 98.81 107 LEU B C 1
ATOM 1958 O O . LEU B 1 107 ? -3.9 5.996 14.094 1 98.81 107 LEU B O 1
ATOM 1962 N N . ALA B 1 108 ? -5.375 7.012 12.641 1 98.75 108 ALA B N 1
ATOM 1963 C CA . ALA B 1 108 ? -5.562 8.141 13.547 1 98.75 108 ALA B CA 1
ATOM 1964 C C . ALA B 1 108 ? -6.125 7.684 14.883 1 98.75 108 ALA B C 1
ATOM 1966 O O . ALA B 1 108 ? -5.707 8.164 15.938 1 98.75 108 ALA B O 1
ATOM 1967 N N . ASP B 1 109 ? -7.047 6.762 14.852 1 98.75 109 ASP B N 1
ATOM 1968 C CA . ASP B 1 109 ? -7.609 6.203 16.078 1 98.75 109 ASP B CA 1
ATOM 1969 C C . ASP B 1 109 ? -6.551 5.441 16.859 1 98.75 109 ASP B C 1
ATOM 1971 O O . ASP B 1 109 ? -6.441 5.609 18.078 1 98.75 109 ASP B O 1
ATOM 1975 N N . ARG B 1 110 ? -5.785 4.621 16.234 1 98.12 110 ARG B N 1
ATOM 1976 C CA . ARG B 1 110 ? -4.75 3.826 16.875 1 98.12 110 ARG B CA 1
ATOM 1977 C C . ARG B 1 110 ? -3.742 4.723 17.594 1 98.12 110 ARG B C 1
ATOM 1979 O O . ARG B 1 110 ? -3.299 4.402 18.703 1 98.12 110 ARG B O 1
ATOM 1986 N N . TYR B 1 111 ? -3.387 5.789 16.938 1 97.62 111 TYR B N 1
ATOM 1987 C CA . TYR B 1 111 ? -2.383 6.688 17.5 1 97.62 111 TYR B CA 1
ATOM 1988 C C . TYR B 1 111 ? -3.035 7.773 18.344 1 97.62 111 TYR B C 1
ATOM 1990 O O . TYR B 1 111 ? -2.363 8.695 18.797 1 97.62 111 TYR B O 1
ATOM 1998 N N . ARG B 1 112 ? -4.371 7.742 18.5 1 97.62 112 ARG B N 1
ATOM 1999 C CA . ARG B 1 112 ? -5.148 8.656 19.328 1 97.62 112 ARG B CA 1
ATOM 2000 C C . ARG B 1 112 ? -4.895 10.109 18.938 1 97.62 112 ARG B C 1
ATOM 2002 O O . ARG B 1 112 ? -4.59 10.938 19.797 1 97.62 112 ARG B O 1
ATOM 2009 N N . THR B 1 113 ? -4.961 10.344 17.688 1 98.31 113 THR B N 1
ATOM 2010 C CA . THR B 1 113 ? -4.734 11.688 17.172 1 98.31 113 THR B CA 1
ATOM 2011 C C . THR B 1 113 ? -5.855 12.109 16.219 1 98.31 113 THR B C 1
ATOM 2013 O O . THR B 1 113 ? -6.508 11.258 15.617 1 98.31 113 THR B O 1
ATOM 2016 N N . ASP B 1 114 ? -6.102 13.359 16.141 1 98.31 114 ASP B N 1
ATOM 2017 C CA . ASP B 1 114 ? -7.012 13.914 15.141 1 98.31 114 ASP B CA 1
ATOM 2018 C C . ASP B 1 114 ? -6.242 14.672 14.062 1 98.31 114 ASP B C 1
ATOM 2020 O O . ASP B 1 114 ? -6.844 15.336 13.211 1 98.31 114 ASP B O 1
ATOM 2024 N N . ARG B 1 115 ? -4.91 14.609 14.109 1 98.31 115 ARG B N 1
ATOM 2025 C CA . ARG B 1 115 ? -4.074 15.375 13.188 1 98.31 115 ARG B CA 1
ATOM 2026 C C . ARG B 1 115 ? -3.742 14.555 11.938 1 98.31 115 ARG B C 1
ATOM 2028 O O . ARG B 1 115 ? -3.137 13.492 12.031 1 98.31 115 ARG B O 1
ATOM 2035 N N . ILE B 1 116 ? -4.148 15.086 10.797 1 98.62 116 ILE B N 1
ATOM 2036 C CA . ILE B 1 116 ? -3.914 14.453 9.508 1 98.62 116 ILE B CA 1
ATOM 2037 C C . ILE B 1 116 ? -3.123 15.398 8.602 1 98.62 116 ILE B C 1
ATOM 2039 O O . ILE B 1 116 ? -3.518 16.547 8.406 1 98.62 116 ILE B O 1
ATOM 2043 N N . PHE B 1 117 ? -1.996 14.938 8.18 1 98.5 117 PHE B N 1
ATOM 2044 C CA . PHE B 1 117 ? -1.174 15.648 7.207 1 98.5 117 PHE B CA 1
ATOM 2045 C C . PHE B 1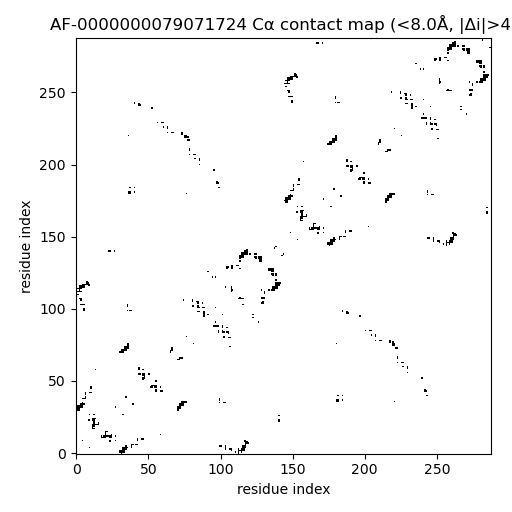 117 ? -1.612 15.328 5.785 1 98.5 117 PHE B C 1
ATOM 2047 O O . PHE B 1 117 ? -1.185 14.328 5.211 1 98.5 117 PHE B O 1
ATOM 2054 N N . THR B 1 118 ? -2.531 16.156 5.184 1 98.38 118 THR B N 1
ATOM 2055 C CA . THR B 1 118 ? -3.168 15.898 3.896 1 98.38 118 THR B CA 1
ATOM 2056 C C . THR B 1 118 ? -3.547 17.203 3.209 1 98.38 118 THR B C 1
ATOM 2058 O O . THR B 1 118 ? -3.738 18.234 3.871 1 98.38 118 THR B O 1
ATOM 2061 N N . LEU B 1 119 ? -3.582 17.172 1.878 1 97.75 119 LEU B N 1
ATOM 2062 C CA . LEU B 1 119 ? -4.133 18.281 1.115 1 97.75 119 LEU B CA 1
ATOM 2063 C C . LEU B 1 119 ? -5.582 18.016 0.73 1 97.75 119 LEU B C 1
ATOM 2065 O O . LEU B 1 119 ? -6.258 18.891 0.189 1 97.75 119 LEU B O 1
ATOM 2069 N N . ASP B 1 120 ? -6.062 16.797 0.944 1 96.5 120 ASP B N 1
ATOM 2070 C CA . ASP B 1 120 ? -7.445 16.438 0.653 1 96.5 120 ASP B CA 1
ATOM 2071 C C . ASP B 1 120 ? -8.375 16.859 1.783 1 96.5 120 ASP B C 1
ATOM 2073 O O . ASP B 1 120 ? -8.914 16.016 2.506 1 96.5 120 ASP B O 1
ATOM 2077 N N . GLN B 1 121 ? -8.68 18.062 1.839 1 96.94 121 GLN B N 1
ATOM 2078 C CA . GLN B 1 121 ? -9.531 18.609 2.889 1 96.94 121 GLN B CA 1
ATOM 2079 C C . GLN B 1 121 ? -10.969 18.109 2.756 1 96.94 121 GLN B C 1
ATOM 2081 O O . GLN B 1 121 ? -11.617 17.812 3.756 1 96.94 121 GLN B O 1
ATOM 2086 N N . ARG B 1 122 ? -11.391 18 1.562 1 96.12 122 ARG B N 1
ATOM 2087 C CA . ARG B 1 122 ? -12.781 17.641 1.284 1 96.12 122 ARG B CA 1
ATOM 2088 C C . ARG B 1 122 ? -13.156 16.344 1.986 1 96.12 122 ARG B C 1
ATOM 2090 O O . ARG B 1 122 ? -14.117 16.297 2.764 1 96.12 122 ARG B O 1
ATOM 2097 N N . ASP B 1 123 ? -12.414 15.344 1.849 1 97.31 123 ASP B N 1
ATOM 2098 C CA . ASP B 1 123 ? -12.766 14.039 2.4 1 97.31 123 ASP B CA 1
ATOM 2099 C C . ASP B 1 123 ? -12.555 14.008 3.914 1 97.31 123 ASP B C 1
ATOM 2101 O O . ASP B 1 123 ? -13.438 13.57 4.656 1 97.31 123 ASP B O 1
ATOM 2105 N N . PHE B 1 124 ? -11.453 14.562 4.398 1 98.19 124 PHE B N 1
ATOM 2106 C CA . PHE B 1 124 ? -11.141 14.43 5.816 1 98.19 124 PHE B CA 1
ATOM 2107 C C . PHE B 1 124 ? -11.992 15.383 6.648 1 98.19 124 PHE B C 1
ATOM 2109 O O . PHE B 1 124 ? -12.18 15.164 7.848 1 98.19 124 PHE B O 1
ATOM 2116 N N . ARG B 1 125 ? -12.531 16.438 6.051 1 98.25 125 ARG B N 1
ATOM 2117 C CA . ARG B 1 125 ? -13.445 17.297 6.785 1 98.25 125 ARG B CA 1
ATOM 2118 C C . ARG B 1 125 ? -14.828 16.672 6.891 1 98.25 125 ARG B C 1
ATOM 2120 O O . ARG B 1 125 ? -15.602 16.984 7.797 1 98.25 125 ARG B O 1
ATOM 2127 N N . ALA B 1 126 ? -15.156 15.789 5.996 1 98.12 126 ALA B N 1
ATOM 2128 C CA . ALA B 1 126 ? -16.469 15.133 5.965 1 98.12 126 ALA B CA 1
ATOM 2129 C C . ALA B 1 126 ? -16.5 13.93 6.902 1 98.12 126 ALA B C 1
ATOM 2131 O O . ALA B 1 126 ? -17.578 13.438 7.246 1 98.12 126 ALA B O 1
ATOM 2132 N N . MET B 1 127 ? -15.344 13.438 7.328 1 98.44 127 MET B N 1
ATOM 2133 C CA . MET B 1 127 ? -15.266 12.266 8.195 1 98.44 127 MET B CA 1
ATOM 2134 C C . MET B 1 127 ? -15.023 12.672 9.641 1 98.44 127 MET B C 1
ATOM 2136 O O . MET B 1 127 ? -14.492 13.75 9.906 1 98.44 127 MET B O 1
ATOM 2140 N N . ALA B 1 128 ? -15.367 11.844 10.57 1 98.31 128 ALA B N 1
ATOM 2141 C CA . ALA B 1 128 ? -15.086 12.031 11.992 1 98.31 128 ALA B CA 1
ATOM 2142 C C . ALA B 1 128 ? -14.055 11.016 12.484 1 98.31 128 ALA B C 1
ATOM 2144 O O . ALA B 1 128 ? -14.047 9.867 12.031 1 98.31 128 ALA B O 1
ATOM 2145 N N . PRO B 1 129 ? -13.195 11.445 13.43 1 98.62 129 PRO B N 1
ATOM 2146 C CA . PRO B 1 129 ? -12.32 10.461 14.062 1 98.62 129 PRO B CA 1
ATOM 2147 C C . PRO B 1 129 ? -13.086 9.336 14.742 1 98.62 129 PRO B C 1
ATOM 2149 O O . PRO B 1 129 ? -14.211 9.539 15.211 1 98.62 129 PRO B O 1
ATOM 2152 N N . LEU B 1 130 ? -12.5 8.211 14.797 1 98.62 130 LEU B N 1
ATOM 2153 C CA . LEU B 1 130 ? -13.086 7.066 15.492 1 98.62 130 LEU B CA 1
ATOM 2154 C C . LEU B 1 130 ? -12.852 7.164 17 1 98.62 130 LEU B C 1
ATOM 2156 O O . LEU B 1 130 ? -13.57 6.539 17.781 1 98.62 130 LEU B O 1
ATOM 2160 N N . THR B 1 131 ? -11.805 7.898 17.344 1 98.25 131 THR B N 1
ATOM 2161 C CA . THR B 1 131 ? -11.391 8.008 18.75 1 98.25 131 THR B CA 1
ATOM 2162 C C . THR B 1 131 ? -12.422 8.781 19.562 1 98.25 131 THR B C 1
ATOM 2164 O O . THR B 1 131 ? -12.719 9.938 19.25 1 98.25 131 THR B O 1
ATOM 2167 N N . PRO B 1 132 ? -12.945 8.164 20.641 1 97.38 132 PRO B N 1
ATOM 2168 C CA . PRO B 1 132 ? -13.883 8.898 21.484 1 97.38 132 PRO B CA 1
ATOM 2169 C C . PRO B 1 132 ? -13.312 10.219 22 1 97.38 132 PRO B C 1
ATOM 2171 O O . PRO B 1 132 ? -12.148 10.281 22.375 1 97.38 132 PRO B O 1
ATOM 2174 N N . GLY B 1 133 ? -14.086 11.164 21.906 1 97.12 133 GLY B N 1
ATOM 2175 C CA . GLY B 1 133 ? -13.672 12.461 22.406 1 97.12 133 GLY B CA 1
ATOM 2176 C C . GLY B 1 133 ? -13.164 13.391 21.328 1 97.12 133 GLY B C 1
ATOM 2177 O O . GLY B 1 133 ? -13.062 14.602 21.531 1 97.12 133 GLY B O 1
ATOM 2178 N N . LEU B 1 134 ? -12.844 12.82 20.188 1 97.38 134 LEU B N 1
ATOM 2179 C CA . LEU B 1 134 ? -12.445 13.625 19.047 1 97.38 134 LEU B CA 1
ATOM 2180 C C . LEU B 1 134 ? -13.586 13.75 18.047 1 97.38 134 LEU B C 1
ATOM 2182 O O . LEU B 1 134 ? -14.164 12.742 17.625 1 97.38 134 LEU B O 1
ATOM 2186 N N . ASN B 1 135 ? -13.867 14.984 17.625 1 96.81 135 ASN B N 1
ATOM 2187 C CA . ASN B 1 135 ? -15.078 15.195 16.844 1 96.81 135 ASN B CA 1
ATOM 2188 C C . ASN B 1 135 ? -14.758 15.516 15.391 1 96.81 135 ASN B C 1
ATOM 2190 O O . ASN B 1 135 ? -15.609 15.367 1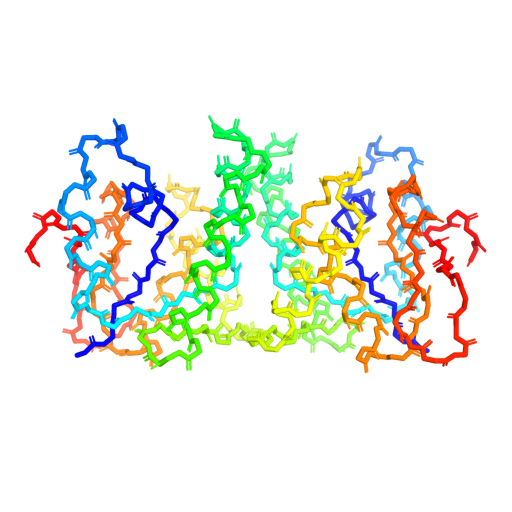4.516 1 96.81 135 ASN B O 1
ATOM 2194 N N . ALA B 1 136 ? -13.57 16.062 15.188 1 98.19 136 ALA B N 1
ATOM 2195 C CA . ALA B 1 136 ? -13.164 16.438 13.836 1 98.19 136 ALA B CA 1
ATOM 2196 C C . ALA B 1 136 ? -11.648 16.297 13.656 1 98.19 136 ALA B C 1
ATOM 2198 O O . ALA B 1 136 ? -10.898 16.391 14.625 1 98.19 136 ALA B O 1
ATOM 2199 N N . PHE B 1 137 ? -11.328 16.047 12.477 1 98.56 137 PHE B N 1
ATOM 2200 C CA . PHE B 1 137 ? -9.898 16.016 12.172 1 98.56 137 PHE B CA 1
ATOM 2201 C C . PHE B 1 137 ? -9.336 17.422 12.047 1 98.56 137 PHE B C 1
ATOM 2203 O O . PHE B 1 137 ? -10.023 18.328 11.57 1 98.56 137 PHE B O 1
ATOM 2210 N N . ARG B 1 138 ? -8.133 17.562 12.508 1 98.25 138 ARG B N 1
ATOM 2211 C CA . ARG B 1 138 ? -7.301 18.719 12.219 1 98.25 138 ARG B CA 1
ATOM 2212 C C . ARG B 1 138 ? -6.398 18.469 11.023 1 98.25 138 ARG B C 1
ATOM 2214 O O . ARG B 1 138 ? -5.555 17.578 11.055 1 98.25 138 ARG B O 1
ATOM 2221 N N . ILE B 1 139 ? -6.613 19.297 10.023 1 98.12 139 ILE B N 1
ATOM 2222 C CA . ILE B 1 139 ? -5.949 19.078 8.742 1 98.12 139 ILE B CA 1
ATOM 2223 C C . ILE B 1 139 ? -4.715 19.969 8.641 1 98.12 139 ILE B C 1
ATOM 2225 O O . ILE B 1 139 ? -4.812 21.188 8.742 1 98.12 139 ILE B O 1
ATOM 2229 N N . LEU B 1 140 ? -3.621 19.312 8.516 1 97.38 140 LEU B N 1
ATOM 2230 C CA . LEU B 1 140 ? -2.367 20.047 8.352 1 97.38 140 LEU B CA 1
ATOM 2231 C C . LEU B 1 140 ? -1.909 20.031 6.898 1 97.38 140 LEU B C 1
ATOM 2233 O O . LEU B 1 140 ? -1.941 18.984 6.25 1 97.38 140 LEU B O 1
ATOM 2237 N N . PRO B 1 141 ? -1.441 21.172 6.348 1 95.06 141 PRO B N 1
ATOM 2238 C CA . PRO B 1 141 ? -1.119 22.406 7.07 1 95.06 141 PRO B CA 1
ATOM 2239 C C . PRO B 1 141 ? -2.307 23.359 7.168 1 95.06 141 PRO B C 1
ATOM 2241 O O . PRO B 1 141 ? -2.217 24.406 7.824 1 95.06 141 PRO B O 1
ATOM 2244 N N . ALA B 1 142 ? -3.482 23.094 6.562 1 94.75 142 ALA B N 1
ATOM 2245 C CA . ALA B 1 142 ? -4.59 24.031 6.406 1 94.75 142 ALA B CA 1
ATOM 2246 C C . ALA B 1 142 ? -5.035 24.578 7.758 1 94.75 142 ALA B C 1
ATOM 2248 O O . ALA B 1 142 ? -5.418 25.75 7.859 1 94.75 142 ALA B O 1
ATOM 2249 N N . ASP B 1 143 ? -5 23.766 8.781 1 94.62 143 ASP B N 1
ATOM 2250 C CA . ASP B 1 143 ? -5.488 24.156 10.102 1 94.62 143 ASP B CA 1
ATOM 2251 C C . ASP B 1 143 ? -4.332 24.516 11.031 1 94.62 143 ASP B C 1
ATOM 2253 O O . ASP B 1 143 ? -4.539 24.766 12.227 1 94.62 143 ASP B O 1
ATOM 2257 N N . GLY B 1 144 ? -3.121 24.547 10.602 1 81.69 144 GLY B N 1
ATOM 2258 C CA . GLY B 1 144 ? -1.954 24.938 11.375 1 81.69 144 GLY B CA 1
ATOM 2259 C C . GLY B 1 144 ? -1.398 23.828 12.234 1 81.69 144 GLY B C 1
ATOM 2260 O O . GLY B 1 144 ? -2.121 22.891 12.602 1 81.69 144 GLY B O 1
#

InterPro domains:
  IPR002716 PIN domain [PF01850] (3-128)
  IPR022907 VapC family [MF_00265] (3-134)
  IPR029060 PIN-like domain superfamily [SSF88723] (1-127)

Nearest PDB structures (foldseek):
  5x3t-assembly1_H  TM=9.353E-01  e=1.891E-13  Mycobacterium tuberculosis H37Rv
  5wz4-assembly1_B  TM=8.719E-01  e=5.260E-07  Mycobacterium tuberculosis H37Rv
  5wzf-assembly1_A  TM=8.727E-01  e=7.147E-07  Mycobacterium tuberculosis H37Rv
  4xgr-assembly1_A  TM=8.168E-01  e=1.091E-04  Mycobacterium tuberculosis H37Rv
  4xgq-assembly2_G  TM=8.020E-01  e=1.091E-04  Mycobacterium tuberculosis H37Rv

Sequence (288 aa):
MIIVADTSALYAAFDAAQAEHSDAARILENERLAISPLVVTELDHLVHRDLGFPAAMQVMEALNSRMDDGQYRLAELKLTDLRTAQEVRRKYEGLRLDLADAVGVVLADRYRTDRIFTLDQRDFRAMAPLTPGLNAFRILPADGMIIVADTSALYAAFDAAQAEHSDAARILENERLAISPLVVTELDHLVHRDLGFPAAMQVMEALNSRMDDGQYRLAELKLTDLRTAQEVRRKYEGLRLDLADAVGVVLADRYRTDRIFTLDQRDFRAMAPLTPGLNAFRILPADG

Foldseek 3Di:
DEAEEAQALLLLCLDVPHPCNVQSVVCLVPHEYEYEVVSLVVNLVVCCVPPNNVSSVVSNVVVVVCVVVVSYPHDDDDPVLQVQLVVQCVVPVVVNDDSRVSSSLSVCQVVVHLHYAHPPCPVQQVDWRPHPPGGGHDYPPVND/DEAEEAQALLLLCLDVPHPCNVQSVVCLVPHEYEYEPVSLVVNLVVCCVPPNNVSSVVSNVVVVVCVVVVSYPHDDDDPVLQVQLVVQCVVPVVVNDDSRVSSSLSVCQVVVHLHYAHPCCPVQQVDWRPHPPGGGHDYPPVND